Protein AF-0000000084370264 (afdb_homodimer)

InterPro domains:
  IPR003065 Surface presentation of antigens protein SpaK [PF03519] (26-97)
  IPR003065 Surface presentation of antigens protein SpaK [PR01305] (32-42)
  IPR003065 Surface presentation of antigens protein SpaK [PR01305] (42-56)
  IPR003065 Surface presentation of antigens protein SpaK [PR01305] (113-125)

Organism: NCBI:txid1354337

Nearest PDB structures (foldseek):
  2xga-assembly1_A  TM=9.069E-01  e=2.925E-10  Shigella flexneri
  2xga-assembly1_B  TM=9.020E-01  e=2.435E-10  Shigella flexneri
  2fm8-assembly1_A  TM=9.177E-01  e=9.922E-10  Salmonella enterica subsp. enterica serovar Typhimurium
  1ry9-assembly2_D  TM=8.995E-01  e=9.334E-10  Shigella flexneri
  2fm8-assembly1_B  TM=8.786E-01  e=3.644E-08  Salmonella enterica subsp. enterica serovar Typhimurium

Foldseek 3Di:
DDFFVQQLQCLLCVVVVCNVQWPPPPPDGQADKTWGDDPPAWIKIWHQDPNWIKIKTFLFFDDPVLCVVLVVQLVVLQVPAADQQFPPGGWDWDDDPGTIMTMTTGDVQCRVHNNSVNVSVVSSVVSSVSNSVSNVD/DDFFVQQLQCLLCVVVVCNVQFPPPDPDGQADKTWGDDPPAWIKIWHQDPNWIKIKTFLFFDDPVLCVVLVVQLVVLQVPAADQQFPPGGWDWDDDPGTIMTMTTGDVQCRVHNNSVNVSVVSSVVSSVSNSVSNVD

Radius of gyration: 19.32 Å; Cα contacts (8 Å, |Δi|>4): 476; chains: 2; bounding box: 43×55×39 Å

Sequence (274 aa):
MSYDLAALIMDAMNVIGRNDLFSEGKEIDNHSTITISLGDMPDINLLIVDGIPMIWSVLREYDENQIKQSSSDILLSLINTQTESFYPGQPALVKVESDLELRASFTPIALQNGESMAKAIDEFFQIMNLIHQQFINMSYDLAALIMDAMNVIGRNDLFSEGKEIDNHSTITISLGDMPDINLLIVDGIPMIWSVLREYDENQIKQSSSDILLSLINTQTESFYPGQPALVKVESDLELRASFTPIALQNGESMAKAIDEFFQIMNLIHQQFIN

Structure (mmCIF, N/CA/C/O backbone):
data_AF-0000000084370264-model_v1
#
loop_
_entity.id
_entity.type
_entity.pdbx_description
1 polymer 'BsaR family type III secretion system protein'
#
loop_
_atom_site.group_PDB
_atom_site.id
_atom_site.type_symbol
_atom_site.label_atom_id
_atom_site.label_alt_id
_atom_site.label_comp_id
_atom_site.label_asym_id
_atom_site.label_entity_id
_atom_site.label_seq_id
_atom_site.pdbx_PDB_ins_code
_atom_site.Cartn_x
_atom_site.Cartn_y
_atom_site.Cartn_z
_atom_site.occupancy
_atom_site.B_iso_or_equiv
_atom_site.auth_seq_id
_atom_site.auth_comp_id
_atom_site.auth_asym_id
_atom_site.auth_atom_id
_atom_site.pdbx_PDB_model_num
ATOM 1 N N . MET A 1 1 ? 19.703 6.195 0.319 1 51.19 1 MET A N 1
ATOM 2 C CA . MET A 1 1 ? 19.719 7.637 0.11 1 51.19 1 MET A CA 1
ATOM 3 C C . MET A 1 1 ? 19.172 8.375 1.326 1 51.19 1 MET A C 1
ATOM 5 O O . MET A 1 1 ? 18.25 7.891 1.985 1 51.19 1 MET A O 1
ATOM 9 N N . SER A 1 2 ? 19.953 9.102 2.078 1 62.78 2 SER A N 1
ATOM 10 C CA . SER A 1 2 ? 19.641 9.844 3.297 1 62.78 2 SER A CA 1
ATOM 11 C C . SER A 1 2 ? 18.781 11.062 2.992 1 62.78 2 SER A C 1
ATOM 13 O O . SER A 1 2 ? 19.203 11.945 2.232 1 62.78 2 SER A O 1
ATOM 15 N N . TYR A 1 3 ? 17.469 10.859 2.957 1 72.06 3 TYR A N 1
ATOM 16 C CA . TYR A 1 3 ? 16.609 12.016 2.748 1 72.06 3 TYR A CA 1
ATOM 17 C C . TYR A 1 3 ? 16.531 12.867 4.008 1 72.06 3 TYR A C 1
ATOM 19 O O . TYR A 1 3 ? 16.531 12.344 5.125 1 72.06 3 TYR A O 1
ATOM 27 N N . ASP A 1 4 ? 16.812 14.195 3.756 1 84.88 4 ASP A N 1
ATOM 28 C CA . ASP A 1 4 ? 16.469 15.133 4.824 1 84.88 4 ASP A CA 1
ATOM 29 C C . ASP A 1 4 ? 14.969 15.445 4.809 1 84.88 4 ASP A C 1
ATOM 31 O O . ASP A 1 4 ? 14.547 16.438 4.219 1 84.88 4 ASP A O 1
ATOM 35 N N . LEU A 1 5 ? 14.172 14.555 5.406 1 85.5 5 LEU A N 1
ATOM 36 C CA . LEU A 1 5 ? 12.719 14.648 5.391 1 85.5 5 LEU A CA 1
ATOM 37 C C . LEU A 1 5 ? 12.258 15.969 6.004 1 85.5 5 LEU A C 1
ATOM 39 O O . LEU A 1 5 ? 11.336 16.609 5.488 1 85.5 5 LEU A O 1
ATOM 43 N N . ALA A 1 6 ? 12.945 16.312 7.055 1 84.62 6 ALA A N 1
ATOM 44 C CA . ALA A 1 6 ? 12.57 17.547 7.746 1 84.62 6 ALA A CA 1
ATOM 45 C C . ALA A 1 6 ? 12.703 18.75 6.816 1 84.62 6 ALA A C 1
ATOM 47 O O . ALA A 1 6 ? 11.789 19.578 6.738 1 84.62 6 ALA A O 1
ATOM 48 N N . ALA A 1 7 ? 13.781 18.781 6.156 1 86.56 7 ALA A N 1
ATOM 49 C CA . ALA A 1 7 ? 14.008 19.891 5.227 1 86.56 7 ALA A CA 1
ATOM 50 C C . ALA A 1 7 ? 12.984 19.859 4.094 1 86.56 7 ALA A C 1
ATOM 52 O O . ALA A 1 7 ? 12.477 20.906 3.682 1 86.56 7 ALA A O 1
ATOM 53 N N . LEU A 1 8 ? 12.656 18.703 3.572 1 89.25 8 LEU A N 1
ATOM 54 C CA . LEU A 1 8 ? 11.688 18.562 2.49 1 89.25 8 LEU A CA 1
ATOM 55 C C . LEU A 1 8 ? 10.305 19.016 2.934 1 89.25 8 LEU A C 1
ATOM 57 O O . LEU A 1 8 ? 9.594 19.703 2.182 1 89.25 8 LEU A O 1
ATOM 61 N N . ILE A 1 9 ? 9.938 18.641 4.141 1 87.5 9 ILE A N 1
ATOM 62 C CA . ILE A 1 9 ? 8.625 18.984 4.664 1 87.5 9 ILE A CA 1
ATOM 63 C C . ILE A 1 9 ? 8.516 20.5 4.84 1 87.5 9 ILE A C 1
ATOM 65 O O . ILE A 1 9 ? 7.5 21.094 4.496 1 87.5 9 ILE A O 1
ATOM 69 N N . MET A 1 10 ? 9.586 21.062 5.324 1 85.75 10 MET A N 1
ATOM 70 C CA . MET A 1 10 ? 9.602 22.5 5.488 1 85.75 10 MET A CA 1
ATOM 71 C C . MET A 1 10 ? 9.453 23.203 4.141 1 85.75 10 MET A C 1
ATOM 73 O O . MET A 1 10 ? 8.695 24.172 4.016 1 85.75 10 MET A O 1
ATOM 77 N N . ASP A 1 11 ? 10.172 22.719 3.219 1 88.94 11 ASP A N 1
ATOM 78 C CA . ASP A 1 11 ? 10.07 23.266 1.871 1 88.94 11 ASP A CA 1
ATOM 79 C C . ASP A 1 11 ? 8.656 23.094 1.313 1 88.94 11 ASP A C 1
ATOM 81 O O . ASP A 1 11 ? 8.125 23.984 0.652 1 88.94 11 ASP A O 1
ATOM 85 N N . ALA A 1 12 ? 8.094 21.938 1.557 1 89.94 12 ALA A N 1
ATOM 86 C CA . ALA A 1 12 ? 6.73 21.656 1.104 1 89.94 12 ALA A CA 1
ATOM 87 C C . ALA A 1 12 ? 5.727 22.625 1.72 1 89.94 12 ALA A C 1
ATOM 89 O O . ALA A 1 12 ? 4.82 23.094 1.037 1 89.94 12 ALA A O 1
ATOM 90 N N . MET A 1 13 ? 5.844 22.891 2.932 1 85.75 13 MET A N 1
ATOM 91 C CA . MET A 1 13 ? 4.934 23.797 3.617 1 85.75 13 MET A CA 1
ATOM 92 C C . MET A 1 13 ? 5.035 25.203 3.037 1 85.75 13 MET A C 1
ATOM 94 O O . MET A 1 13 ? 4.031 25.922 2.938 1 85.75 13 MET A O 1
ATOM 98 N N . ASN A 1 14 ? 6.23 25.516 2.77 1 86.31 14 ASN A N 1
ATOM 99 C CA . ASN A 1 14 ? 6.434 26.812 2.119 1 86.31 14 ASN A CA 1
ATOM 100 C C . ASN A 1 14 ? 5.719 26.875 0.773 1 86.31 14 ASN A C 1
ATOM 102 O O . ASN A 1 14 ? 5.172 27.922 0.408 1 86.31 14 ASN A O 1
ATOM 106 N N . VAL A 1 15 ? 5.688 25.844 0.077 1 85.25 15 VAL A N 1
ATOM 107 C CA . VAL A 1 15 ? 5.027 25.766 -1.222 1 85.25 15 VAL A CA 1
ATOM 108 C C . VAL A 1 15 ? 3.516 25.875 -1.04 1 85.25 15 VAL A C 1
ATOM 110 O O . VAL A 1 15 ? 2.844 26.562 -1.807 1 85.25 15 VAL A O 1
ATOM 113 N N . ILE A 1 16 ? 3.018 25.172 -0.072 1 81.62 16 ILE A N 1
ATOM 114 C CA . ILE A 1 16 ? 1.583 25.125 0.19 1 81.62 16 ILE A CA 1
ATOM 115 C C . ILE A 1 16 ? 1.121 26.453 0.782 1 81.62 16 ILE A C 1
ATOM 117 O O . ILE A 1 16 ? -0.034 26.859 0.607 1 81.62 16 ILE A O 1
ATOM 121 N N . GLY A 1 17 ? 2.002 27.188 1.318 1 76 17 GLY A N 1
ATOM 122 C CA . GLY A 1 17 ? 1.673 28.453 1.959 1 76 17 GLY A CA 1
ATOM 123 C C . GLY A 1 17 ? 1.123 28.281 3.363 1 76 17 GLY A C 1
ATOM 124 O O . GLY A 1 17 ? 0.291 29.078 3.809 1 76 17 GLY A O 1
ATOM 125 N N . ARG A 1 18 ? 1.314 27.219 4.082 1 70.88 18 ARG A N 1
ATOM 126 C CA . ARG A 1 18 ? 0.83 26.922 5.426 1 70.88 18 ARG A CA 1
ATOM 127 C C . ARG A 1 18 ? 1.99 26.734 6.395 1 70.88 18 ARG A C 1
ATOM 129 O O . ARG A 1 18 ? 2.104 25.688 7.031 1 70.88 18 ARG A O 1
ATOM 136 N N . ASN A 1 19 ? 2.793 27.688 6.527 1 63.91 19 ASN A N 1
ATOM 137 C CA . ASN A 1 19 ? 3.922 27.641 7.449 1 63.91 19 ASN A CA 1
ATOM 138 C C . ASN A 1 19 ? 3.459 27.641 8.898 1 63.91 19 ASN A C 1
ATOM 140 O O . ASN A 1 19 ? 4.246 27.359 9.805 1 63.91 19 ASN A O 1
ATOM 144 N N . ASP A 1 20 ? 2.254 27.891 8.984 1 65.69 20 ASP A N 1
ATOM 145 C CA . ASP A 1 20 ? 1.672 28.016 10.312 1 65.69 20 ASP A CA 1
ATOM 146 C C . ASP A 1 20 ? 1.318 26.656 10.891 1 65.69 20 ASP A C 1
ATOM 148 O O . ASP A 1 20 ? 0.958 26.547 12.062 1 65.69 20 ASP A O 1
ATOM 152 N N . LEU A 1 21 ? 1.431 25.625 10.133 1 62 21 LEU A N 1
ATOM 153 C CA . LEU A 1 21 ? 0.943 24.297 10.523 1 62 21 LEU A CA 1
ATOM 154 C C . LEU A 1 21 ? 1.963 23.578 11.398 1 62 21 LEU A C 1
ATOM 156 O O . LEU A 1 21 ? 1.633 22.594 12.055 1 62 21 LEU A O 1
ATOM 160 N N . PHE A 1 22 ? 3.148 23.953 11.344 1 61.31 22 PHE A N 1
ATOM 161 C CA . PHE A 1 22 ? 4.16 23.328 12.18 1 61.31 22 PHE A CA 1
ATOM 162 C C . PHE A 1 22 ? 4.387 24.125 13.453 1 61.31 22 PHE A C 1
ATOM 164 O O . PHE A 1 22 ? 4.25 25.344 13.453 1 61.31 22 PHE A O 1
ATOM 171 N N . SER A 1 23 ? 4.312 23.344 14.539 1 54.12 23 SER A N 1
ATOM 172 C CA . SER A 1 23 ? 4.586 24.047 15.789 1 54.12 23 SER A CA 1
ATOM 173 C C . SER A 1 23 ? 5.844 24.906 15.672 1 54.12 23 SER A C 1
ATOM 175 O O . SER A 1 23 ? 6.895 24.422 15.242 1 54.12 23 SER A O 1
ATOM 177 N N . GLU A 1 24 ? 5.738 26.047 15.68 1 48.44 24 GLU A N 1
ATOM 178 C CA . GLU A 1 24 ? 6.762 27.078 15.828 1 48.44 24 GLU A CA 1
A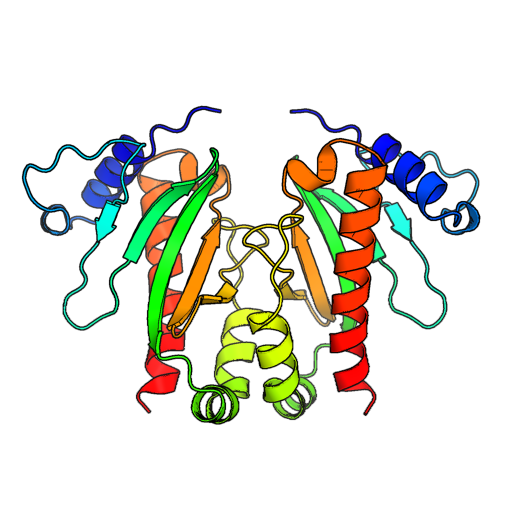TOM 179 C C . GLU A 1 24 ? 7.781 26.688 16.891 1 48.44 24 GLU A C 1
ATOM 181 O O . GLU A 1 24 ? 7.41 26.328 18.016 1 48.44 24 GLU A O 1
ATOM 186 N N . GLY A 1 25 ? 8.93 26.422 16.438 1 54.94 25 GLY A N 1
ATOM 187 C CA . GLY A 1 25 ? 10.039 26.359 17.375 1 54.94 25 GLY A CA 1
ATOM 188 C C . GLY A 1 25 ? 10.617 24.953 17.531 1 54.94 25 GLY A C 1
ATOM 189 O O . GLY A 1 25 ? 11.633 24.781 18.188 1 54.94 25 GLY A O 1
ATOM 190 N N . LYS A 1 26 ? 9.672 23.953 17.312 1 57.38 26 LYS A N 1
ATOM 191 C CA . LYS A 1 26 ? 10.297 22.672 17.609 1 57.38 26 LYS A CA 1
ATOM 192 C C . LYS A 1 26 ? 11.219 22.219 16.484 1 57.38 26 LYS A C 1
ATOM 194 O O . LYS A 1 26 ? 10.891 22.391 15.305 1 57.38 26 LYS A O 1
ATOM 199 N N . GLU A 1 27 ? 12.422 22.141 16.797 1 59.59 27 GLU A N 1
ATOM 200 C CA . GLU A 1 27 ? 13.438 21.641 15.883 1 59.59 27 GLU A CA 1
ATOM 201 C C . GLU A 1 27 ? 12.984 20.359 15.203 1 59.59 27 GLU A C 1
ATOM 203 O O . GLU A 1 27 ? 12.609 19.391 15.875 1 59.59 27 GLU A O 1
ATOM 208 N N . ILE A 1 28 ? 12.469 20.562 13.93 1 64.62 28 ILE A N 1
ATOM 209 C CA . ILE A 1 28 ? 12.109 19.391 13.133 1 64.62 28 ILE A CA 1
ATOM 210 C C . ILE A 1 28 ? 13.375 18.656 12.719 1 64.62 28 ILE A C 1
ATOM 212 O O . ILE A 1 28 ? 14.289 19.234 12.141 1 64.62 28 ILE A O 1
ATOM 216 N N . ASP A 1 29 ? 13.562 17.484 13.328 1 73.81 29 ASP A N 1
ATOM 217 C CA . ASP A 1 29 ? 14.664 16.656 12.844 1 73.81 29 ASP A CA 1
ATOM 218 C C . ASP A 1 29 ? 14.164 15.297 12.344 1 73.81 29 ASP A C 1
ATOM 220 O O . ASP A 1 29 ? 12.977 14.992 12.461 1 73.81 29 ASP A O 1
ATOM 224 N N . ASN A 1 30 ? 15 14.625 11.594 1 75.38 30 ASN A N 1
ATOM 225 C CA . ASN A 1 30 ? 14.664 13.383 10.914 1 75.38 30 ASN A CA 1
ATOM 226 C C . ASN A 1 30 ? 14.383 12.258 11.906 1 75.38 30 ASN A C 1
ATOM 228 O O . ASN A 1 30 ? 13.969 11.164 11.508 1 75.38 30 ASN A O 1
ATOM 232 N N . HIS A 1 31 ? 14.477 12.531 13.172 1 77.06 31 HIS A N 1
ATOM 233 C CA . HIS A 1 31 ? 14.352 11.469 14.164 1 77.06 31 HIS A CA 1
ATOM 234 C C . HIS A 1 31 ? 13.047 11.602 14.945 1 77.06 31 HIS A C 1
ATOM 236 O O . HIS A 1 31 ? 12.719 10.734 15.766 1 77.06 31 HIS A O 1
ATOM 242 N N . SER A 1 32 ? 12.375 12.688 14.594 1 82.31 32 SER A N 1
ATOM 243 C CA . SER A 1 32 ? 11.141 12.867 15.344 1 82.31 32 SER A CA 1
ATOM 244 C C . SER A 1 32 ? 9.93 12.914 14.414 1 82.31 32 SER A C 1
ATOM 246 O O . SER A 1 32 ? 10.07 13.227 13.227 1 82.31 32 SER A O 1
ATOM 248 N N . THR A 1 33 ? 8.859 12.539 15.016 1 88.12 33 THR A N 1
ATOM 249 C CA . THR A 1 33 ? 7.602 12.633 14.281 1 88.12 33 THR A CA 1
ATOM 250 C C . THR A 1 33 ? 7.234 14.086 14.016 1 88.12 33 THR A C 1
ATOM 252 O O . THR A 1 33 ? 7.273 14.914 14.93 1 88.12 33 THR A O 1
ATOM 255 N N . ILE A 1 34 ? 7.012 14.438 12.805 1 88.56 34 ILE A N 1
ATOM 256 C CA . ILE A 1 34 ? 6.457 15.727 12.398 1 88.56 34 ILE A CA 1
ATOM 257 C C . ILE A 1 34 ? 4.941 15.617 12.289 1 88.56 34 ILE A C 1
ATOM 259 O O . ILE A 1 34 ? 4.422 14.734 11.602 1 88.56 34 ILE A O 1
ATOM 263 N N . THR A 1 35 ? 4.25 16.469 13.008 1 91.44 35 THR A N 1
ATOM 264 C CA . THR A 1 35 ? 2.791 16.438 12.977 1 91.44 35 THR A CA 1
ATOM 265 C C . THR A 1 35 ? 2.238 17.719 12.336 1 91.44 35 THR A C 1
ATOM 267 O O . THR A 1 35 ? 2.648 18.828 12.695 1 91.44 35 THR A O 1
ATOM 270 N N . ILE A 1 36 ? 1.414 17.531 11.344 1 90 36 ILE A N 1
ATOM 271 C CA . ILE A 1 36 ? 0.643 18.609 10.734 1 90 36 ILE A CA 1
ATOM 272 C C . ILE A 1 36 ? -0.784 18.594 11.273 1 90 36 ILE A C 1
ATOM 274 O O . ILE A 1 36 ? -1.555 17.672 10.984 1 90 36 ILE A O 1
ATOM 278 N N . SER A 1 37 ? -1.083 19.594 12.031 1 89.56 37 SER A N 1
ATOM 279 C CA . SER A 1 37 ? -2.428 19.703 12.586 1 89.56 37 SER A CA 1
ATOM 280 C C . SER A 1 37 ? -3.377 20.391 11.602 1 89.56 37 SER A C 1
ATOM 282 O O . SER A 1 37 ? -3.062 21.453 11.055 1 89.56 37 SER A O 1
ATOM 284 N N . LEU A 1 38 ? -4.57 19.828 11.438 1 87.19 38 LEU A N 1
ATOM 285 C CA . LEU A 1 38 ? -5.527 20.312 10.445 1 87.19 38 LEU A CA 1
ATOM 286 C C . LEU A 1 38 ? -6.836 20.734 11.109 1 87.19 38 LEU A C 1
ATOM 288 O O . LEU A 1 38 ? -7.898 20.656 10.492 1 87.19 38 LEU A O 1
ATOM 292 N N . GLY A 1 39 ? -6.781 21.016 12.336 1 86.44 39 GLY A N 1
ATOM 293 C CA . GLY A 1 39 ? -7.969 21.453 13.047 1 86.44 39 GLY A CA 1
ATOM 294 C C . GLY A 1 39 ? -8.945 20.328 13.336 1 86.44 39 GLY A C 1
ATOM 295 O O . GLY A 1 39 ? -8.617 19.391 14.055 1 86.44 39 GLY A O 1
ATOM 296 N N . ASP A 1 40 ? -10.109 20.359 12.633 1 87.88 40 ASP A N 1
ATOM 297 C CA . ASP A 1 40 ? -11.172 19.406 12.93 1 87.88 40 ASP A CA 1
ATOM 298 C C . ASP A 1 40 ? -10.961 18.094 12.18 1 87.88 40 ASP A C 1
ATOM 300 O O . ASP A 1 40 ? -11.742 17.156 12.328 1 87.88 40 ASP A O 1
ATOM 304 N N . MET A 1 41 ? -9.945 18.094 11.5 1 91.25 41 MET A N 1
ATOM 305 C CA . MET A 1 41 ? -9.602 16.891 10.742 1 91.25 41 MET A CA 1
ATOM 306 C C . MET A 1 41 ? -8.477 16.125 11.43 1 91.25 41 MET A C 1
ATOM 308 O O . MET A 1 41 ? -7.734 16.688 12.234 1 91.25 41 MET A O 1
ATOM 312 N N . PRO A 1 42 ? -8.438 14.828 11.125 1 94.94 42 PRO A N 1
ATOM 313 C CA . PRO A 1 42 ? -7.309 14.07 11.672 1 94.94 42 PRO A CA 1
ATOM 314 C C . PRO A 1 42 ? -5.957 14.695 11.336 1 94.94 42 PRO A C 1
ATOM 316 O O . PRO A 1 42 ? -5.754 15.164 10.211 1 94.94 42 PRO A O 1
ATOM 319 N N . ASP A 1 43 ? -5.062 14.656 12.297 1 94.88 43 ASP A N 1
ATOM 320 C CA . ASP A 1 43 ? -3.699 15.117 12.062 1 94.88 43 ASP A CA 1
ATOM 321 C C . ASP A 1 43 ? -2.982 14.219 11.055 1 94.88 43 ASP A C 1
ATOM 323 O O . ASP A 1 43 ? -3.33 13.039 10.906 1 94.88 43 ASP A O 1
ATOM 327 N N . ILE A 1 44 ? -2.076 14.812 10.367 1 95.75 44 ILE A N 1
ATOM 328 C CA . ILE A 1 44 ? -1.166 14.047 9.516 1 95.75 44 ILE A CA 1
ATOM 329 C C . ILE A 1 44 ? 0.2 13.945 10.195 1 95.75 44 ILE A C 1
ATOM 331 O O . ILE A 1 44 ? 0.752 14.945 10.648 1 95.75 44 ILE A O 1
ATOM 335 N N . ASN A 1 45 ? 0.76 12.766 10.258 1 94.25 45 ASN A N 1
ATOM 336 C CA . ASN A 1 45 ? 2.051 12.508 10.891 1 94.25 45 ASN A CA 1
ATOM 337 C C . ASN A 1 45 ? 3.07 11.984 9.883 1 94.25 45 ASN A C 1
ATOM 339 O O . ASN A 1 45 ? 2.721 11.211 8.984 1 94.25 45 ASN A O 1
ATOM 343 N N . LEU A 1 46 ? 4.266 12.43 10.047 1 93.5 46 LEU A N 1
ATOM 344 C CA . LEU A 1 46 ? 5.363 11.992 9.203 1 93.5 46 LEU A CA 1
ATOM 345 C C . LEU A 1 46 ? 6.574 11.586 10.039 1 93.5 46 LEU A C 1
ATOM 347 O O . LEU A 1 46 ? 6.891 12.25 11.031 1 93.5 46 LEU A O 1
ATOM 351 N N . LEU A 1 47 ? 7.18 10.547 9.617 1 89.19 47 LEU A N 1
ATOM 352 C CA . LEU A 1 47 ? 8.375 10.078 10.305 1 89.19 47 LEU A CA 1
ATOM 353 C C . LEU A 1 47 ? 9.195 9.156 9.406 1 89.19 47 LEU A C 1
ATOM 355 O O . LEU A 1 47 ? 8.664 8.539 8.484 1 89.19 47 LEU A O 1
ATOM 359 N N . ILE A 1 48 ? 10.469 9.188 9.641 1 85.12 48 ILE A N 1
ATOM 360 C CA . ILE A 1 48 ? 11.32 8.164 9.031 1 85.12 48 ILE A CA 1
ATOM 361 C C . ILE A 1 48 ? 11.461 6.984 9.992 1 85.12 48 ILE A C 1
ATOM 363 O O . ILE A 1 48 ? 11.953 7.141 11.109 1 85.12 48 ILE A O 1
ATOM 367 N N . VAL A 1 49 ? 10.938 5.879 9.586 1 76.94 49 VAL A N 1
ATOM 368 C CA . VAL A 1 49 ? 11.062 4.656 10.375 1 76.94 49 VAL A CA 1
ATOM 369 C C . VAL A 1 49 ? 12 3.678 9.672 1 76.94 49 VAL A C 1
ATOM 371 O O . VAL A 1 49 ? 11.703 3.195 8.578 1 76.94 49 VAL A O 1
ATOM 374 N N . ASP A 1 50 ? 13.086 3.348 10.344 1 74.94 50 ASP A N 1
ATOM 375 C CA . ASP A 1 50 ? 14.07 2.424 9.789 1 74.94 50 ASP A CA 1
ATOM 376 C C . ASP A 1 50 ? 14.477 2.83 8.375 1 74.94 50 ASP A C 1
ATOM 378 O O . ASP A 1 50 ? 14.508 1.995 7.469 1 74.94 50 ASP A O 1
ATOM 382 N N . GLY A 1 51 ? 14.57 4.145 8.219 1 76.69 51 GLY A N 1
ATOM 383 C CA . GLY A 1 51 ? 15.062 4.664 6.953 1 76.69 51 GLY A CA 1
ATOM 384 C C . GLY A 1 51 ? 13.969 4.855 5.922 1 76.69 51 GLY A C 1
ATOM 385 O O . GLY A 1 51 ? 14.227 5.316 4.809 1 76.69 51 GLY A O 1
ATOM 386 N N . ILE A 1 52 ? 12.766 4.547 6.27 1 80.25 52 ILE A N 1
ATOM 387 C CA . ILE A 1 52 ? 11.648 4.645 5.34 1 80.25 52 ILE A CA 1
ATOM 388 C C . ILE A 1 52 ? 10.758 5.824 5.723 1 80.25 52 ILE A C 1
ATOM 390 O O . ILE A 1 52 ? 10.156 5.832 6.801 1 80.25 52 ILE A O 1
ATOM 394 N N . PRO A 1 53 ? 10.719 6.824 4.875 1 91.38 53 PRO A N 1
ATOM 395 C CA . PRO A 1 53 ? 9.781 7.914 5.156 1 91.38 53 PRO A CA 1
ATOM 396 C C . PRO A 1 53 ? 8.32 7.48 5.039 1 91.38 53 PRO A C 1
ATOM 398 O O . PRO A 1 53 ? 7.926 6.906 4.023 1 91.38 53 PRO A O 1
ATOM 401 N N . MET A 1 54 ? 7.582 7.707 6.109 1 94.44 54 MET A N 1
ATOM 402 C CA . MET A 1 54 ? 6.191 7.273 6.172 1 94.44 54 MET A CA 1
ATOM 403 C C . MET A 1 54 ? 5.273 8.438 6.527 1 94.44 54 MET A C 1
ATOM 405 O O . MET A 1 54 ? 5.695 9.391 7.191 1 94.44 54 MET A O 1
ATOM 409 N N . ILE A 1 55 ? 4.059 8.367 6.117 1 96.56 55 ILE A N 1
ATOM 410 C CA . ILE A 1 55 ? 2.986 9.305 6.426 1 96.56 55 ILE A CA 1
ATOM 411 C C . ILE A 1 55 ? 1.756 8.539 6.91 1 96.56 55 ILE A C 1
ATOM 413 O O . ILE A 1 55 ? 1.414 7.488 6.363 1 96.56 55 ILE A O 1
ATOM 417 N N . TRP A 1 56 ? 1.117 8.992 8.016 1 97.62 56 TRP A N 1
ATOM 418 C CA . TRP A 1 56 ? -0.096 8.32 8.469 1 97.62 56 TRP A CA 1
ATOM 419 C C . TRP A 1 56 ? -1.011 9.289 9.211 1 97.62 56 TRP A C 1
ATOM 421 O O . TRP A 1 56 ? -0.58 10.367 9.625 1 97.62 56 TRP A O 1
ATOM 431 N N . SER A 1 57 ? -2.219 8.977 9.312 1 97.75 57 SER A N 1
ATOM 432 C CA . SER A 1 57 ? -3.256 9.656 10.078 1 97.75 57 SER A CA 1
ATOM 433 C C . SER A 1 57 ? -4.145 8.664 10.82 1 97.75 57 SER A C 1
ATOM 435 O O . SER A 1 57 ? -4.512 7.625 10.273 1 97.75 57 SER A O 1
ATOM 437 N N . VAL A 1 58 ? -4.406 8.945 12.039 1 97.69 58 VAL A N 1
ATOM 438 C CA . VAL A 1 58 ? -5.406 8.188 12.781 1 97.69 58 VAL A CA 1
ATOM 439 C C . VAL A 1 58 ? -6.801 8.711 12.453 1 97.69 58 VAL A C 1
ATOM 441 O O . VAL A 1 58 ? -7.137 9.852 12.797 1 97.69 58 VAL A O 1
ATOM 444 N N . LEU A 1 59 ? -7.598 7.883 11.867 1 97.44 59 LEU A N 1
ATOM 445 C CA . LEU A 1 59 ? -8.898 8.352 11.383 1 97.44 59 LEU A CA 1
ATOM 446 C C . LEU A 1 59 ? -9.945 8.266 12.484 1 97.44 59 LEU A C 1
ATOM 448 O O . LEU A 1 59 ? -10.758 9.18 12.648 1 97.44 59 LEU A O 1
ATOM 452 N N . ARG A 1 60 ? -9.914 7.223 13.18 1 96.56 60 ARG A N 1
ATOM 453 C CA . ARG A 1 60 ? -10.875 6.945 14.234 1 96.56 60 ARG A CA 1
ATOM 454 C C . ARG A 1 60 ? -10.516 5.668 14.984 1 96.56 60 ARG A C 1
ATOM 456 O O . ARG A 1 60 ? -9.562 4.98 14.625 1 96.56 60 ARG A O 1
ATOM 463 N N . GLU A 1 61 ? -11.305 5.453 16.016 1 97.19 61 GLU A N 1
ATOM 464 C CA . GLU A 1 61 ? -11.227 4.148 16.672 1 97.19 61 GLU A CA 1
ATOM 465 C C . GLU A 1 61 ? -11.719 3.043 15.734 1 97.19 61 GLU A C 1
ATOM 467 O O . GLU A 1 61 ? -12.703 3.219 15.016 1 97.19 61 GLU A O 1
ATOM 472 N N . TYR A 1 62 ? -10.992 1.97 15.805 1 97.25 62 TYR A N 1
ATOM 473 C CA . TYR A 1 62 ? -11.375 0.83 14.977 1 97.25 62 TYR A CA 1
ATOM 474 C C . TYR A 1 62 ? -12.727 0.27 15.414 1 97.25 62 TYR A C 1
ATOM 476 O O . TYR A 1 62 ? -12.906 -0.083 16.578 1 97.25 62 TYR A O 1
ATOM 484 N N . ASP A 1 63 ? -13.664 0.235 14.555 1 96.44 63 ASP A N 1
ATOM 485 C CA . ASP A 1 63 ? -14.992 -0.342 14.727 1 96.44 63 ASP A CA 1
ATOM 486 C C . ASP A 1 63 ? -15.391 -1.18 13.516 1 96.44 63 ASP A C 1
ATOM 488 O O . ASP A 1 63 ? -15.75 -0.635 12.469 1 96.44 63 ASP A O 1
ATOM 492 N N . GLU A 1 64 ? -15.352 -2.451 13.703 1 96.25 64 GLU A N 1
ATOM 493 C CA . GLU A 1 64 ? -15.578 -3.385 12.602 1 96.25 64 GLU A CA 1
ATOM 494 C C . GLU A 1 64 ? -16.938 -3.152 11.953 1 96.25 64 GLU A C 1
ATOM 496 O O . GLU A 1 64 ? -17.078 -3.244 10.734 1 96.25 64 GLU A O 1
ATOM 501 N N . ASN A 1 65 ? -17.922 -2.896 12.797 1 96.38 65 ASN A N 1
ATOM 502 C CA . ASN A 1 65 ? -19.266 -2.684 12.273 1 96.38 65 ASN A CA 1
ATOM 503 C C . ASN A 1 65 ? -19.344 -1.437 11.398 1 96.38 65 ASN A C 1
ATOM 505 O O . ASN A 1 65 ? -19.969 -1.45 10.336 1 96.38 65 ASN A O 1
ATOM 509 N N . GLN A 1 66 ? -18.688 -0.408 11.805 1 95.25 66 GLN A N 1
ATOM 510 C CA . GLN A 1 66 ? -18.672 0.816 11.016 1 95.25 66 GLN A CA 1
ATOM 511 C C . GLN A 1 66 ? -17.922 0.605 9.703 1 95.25 66 GLN A C 1
ATOM 513 O O . GLN A 1 66 ? -18.328 1.128 8.656 1 95.25 66 GLN A O 1
ATOM 518 N N . ILE A 1 67 ? -16.859 -0.145 9.75 1 96.62 67 ILE A N 1
ATOM 519 C CA . ILE A 1 67 ? -16.078 -0.442 8.555 1 96.62 67 ILE A CA 1
ATOM 520 C C . ILE A 1 67 ? -16.938 -1.222 7.559 1 96.62 67 ILE A C 1
ATOM 522 O O . ILE A 1 67 ? -16.984 -0.879 6.375 1 96.62 67 ILE A O 1
ATOM 526 N N . LYS A 1 68 ? -17.625 -2.188 8.047 1 97.06 68 LYS A N 1
ATOM 527 C CA . LYS A 1 68 ? -18.469 -3.012 7.18 1 97.06 68 LYS A CA 1
ATOM 528 C C . LYS A 1 68 ? -19.531 -2.176 6.496 1 97.06 68 LYS A C 1
ATOM 530 O O . LYS A 1 68 ? -19.828 -2.371 5.312 1 97.06 68 LYS A O 1
ATOM 535 N N . GLN A 1 69 ? -20.062 -1.253 7.238 1 96.12 69 GLN A N 1
ATOM 536 C CA . GLN A 1 69 ? -21.141 -0.424 6.727 1 96.12 69 GLN A CA 1
ATOM 537 C C . GLN A 1 69 ? -20.656 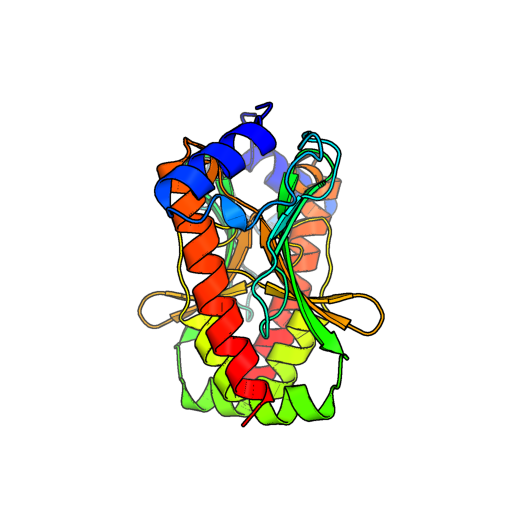0.497 5.613 1 96.12 69 GLN A C 1
ATOM 539 O O . GLN A 1 69 ? -21.422 0.839 4.707 1 96.12 69 GLN A O 1
ATOM 544 N N . SER A 1 70 ? -19.391 0.825 5.641 1 97.06 70 SER A N 1
ATOM 545 C CA . SER A 1 70 ? -18.844 1.781 4.68 1 97.06 70 SER A CA 1
ATOM 546 C C . SER A 1 70 ? -17.875 1.107 3.715 1 97.06 70 SER A C 1
ATOM 548 O O . SER A 1 70 ? -17.219 1.779 2.914 1 97.06 70 SER A O 1
ATOM 550 N N . SER A 1 71 ? -17.781 -0.156 3.754 1 97.75 71 SER A N 1
ATOM 551 C CA . SER A 1 71 ? -16.719 -0.898 3.088 1 97.75 71 SER A CA 1
ATOM 552 C C . SER A 1 71 ? -16.766 -0.695 1.576 1 97.75 71 SER A C 1
ATOM 554 O O . SER A 1 71 ? -15.727 -0.535 0.935 1 97.75 71 SER A O 1
ATOM 556 N N . SER A 1 72 ? -17.953 -0.718 0.987 1 97.62 72 SER A N 1
ATOM 557 C CA . SER A 1 72 ? -18.062 -0.598 -0.463 1 97.62 72 SER A CA 1
ATOM 558 C C . SER A 1 72 ? -17.469 0.716 -0.956 1 97.62 72 SER A C 1
ATOM 560 O O . SER A 1 72 ? -16.594 0.72 -1.835 1 97.62 72 SER A O 1
ATOM 562 N N . ASP A 1 73 ? -17.844 1.813 -0.342 1 96.88 73 ASP A N 1
ATOM 563 C CA . ASP A 1 73 ? -17.375 3.129 -0.771 1 96.88 73 ASP A CA 1
ATOM 564 C C . ASP A 1 73 ? -15.883 3.297 -0.504 1 96.88 73 ASP A C 1
ATOM 566 O O . ASP A 1 73 ? -15.156 3.855 -1.332 1 96.88 73 ASP A O 1
ATOM 570 N N . ILE A 1 74 ? -15.469 2.811 0.606 1 97.75 74 ILE A N 1
ATOM 571 C CA . ILE A 1 74 ? -14.07 2.938 0.986 1 97.75 74 ILE A CA 1
ATOM 572 C C . ILE A 1 74 ? -13.195 2.133 0.026 1 97.75 74 ILE A C 1
ATOM 574 O O . ILE A 1 74 ? -12.211 2.646 -0.509 1 97.75 74 ILE A O 1
ATOM 578 N N . LEU A 1 75 ? -13.602 0.867 -0.204 1 97.94 75 LEU A N 1
ATOM 579 C CA . LEU A 1 75 ? -12.805 -0.01 -1.06 1 97.94 75 LEU A CA 1
ATOM 580 C C . LEU A 1 75 ? -12.75 0.529 -2.486 1 97.94 75 LEU A C 1
ATOM 582 O O . LEU A 1 75 ? -11.688 0.537 -3.107 1 97.94 75 LEU A O 1
ATOM 586 N N . LEU A 1 76 ? -13.852 1.001 -2.98 1 97.06 76 LEU A N 1
ATOM 587 C CA . LEU A 1 76 ? -13.883 1.563 -4.324 1 97.06 76 LEU A CA 1
ATOM 588 C C . LEU A 1 76 ? -13 2.803 -4.418 1 97.06 76 LEU A C 1
ATOM 590 O O . LEU A 1 76 ? -12.32 3.012 -5.426 1 97.06 76 LEU A O 1
ATOM 594 N N . SER A 1 77 ? -13.016 3.605 -3.371 1 96.31 77 SER A N 1
ATOM 595 C CA . SER A 1 77 ? -12.164 4.789 -3.346 1 96.31 77 SER A CA 1
ATOM 596 C C . SER A 1 77 ? -10.688 4.406 -3.395 1 96.31 77 SER A C 1
ATOM 598 O O . SER A 1 77 ? -9.906 5.004 -4.141 1 96.31 77 SER A O 1
ATOM 600 N N . LEU A 1 78 ? -10.344 3.379 -2.656 1 97.31 78 LEU A N 1
ATOM 601 C CA . LEU A 1 78 ? -8.953 2.934 -2.617 1 97.31 78 LEU A CA 1
ATOM 602 C C . LEU A 1 78 ? -8.539 2.342 -3.959 1 97.31 78 LEU A C 1
ATOM 604 O O . LEU A 1 78 ? -7.465 2.66 -4.477 1 97.31 78 LEU A O 1
ATOM 608 N N . ILE A 1 79 ? -9.375 1.555 -4.535 1 97.5 79 ILE A N 1
ATOM 609 C CA . ILE A 1 79 ? -9.086 0.868 -5.789 1 97.5 79 ILE A CA 1
ATOM 610 C C . ILE A 1 79 ? -8.891 1.892 -6.906 1 97.5 79 ILE A C 1
ATOM 612 O O . ILE A 1 79 ? -8.047 1.703 -7.789 1 97.5 79 ILE A O 1
ATOM 616 N N . ASN A 1 80 ? -9.57 2.924 -6.801 1 94.44 80 ASN A N 1
ATOM 617 C CA . ASN A 1 80 ? -9.555 3.906 -7.879 1 94.44 80 ASN A CA 1
ATOM 618 C C . ASN A 1 80 ? -8.531 5.008 -7.621 1 94.44 80 ASN A C 1
ATOM 620 O O . ASN A 1 80 ? -8.461 5.984 -8.367 1 94.44 80 ASN A O 1
ATOM 624 N N . THR A 1 81 ? -7.832 4.832 -6.605 1 93.12 81 THR A N 1
ATOM 625 C CA . THR A 1 81 ? -6.746 5.758 -6.309 1 93.12 81 THR A CA 1
ATOM 626 C C . THR A 1 81 ? -5.434 5.262 -6.91 1 93.12 81 THR A C 1
ATOM 628 O O . THR A 1 81 ? -5.059 4.102 -6.727 1 93.12 81 THR A O 1
ATOM 631 N N . GLN A 1 82 ? -4.82 6.172 -7.695 1 93.25 82 GLN A N 1
ATOM 632 C CA . GLN A 1 82 ? -3.488 5.875 -8.219 1 93.25 82 GLN A CA 1
ATOM 633 C C . GLN A 1 82 ? -2.582 7.102 -8.133 1 93.25 82 GLN A C 1
ATOM 635 O O . GLN A 1 82 ? -2.979 8.195 -8.531 1 93.25 82 GLN A O 1
ATOM 640 N N . THR A 1 83 ? -1.443 6.902 -7.586 1 95.69 83 THR A N 1
ATOM 641 C CA . THR A 1 83 ? -0.481 7.992 -7.453 1 95.69 83 THR A CA 1
ATOM 642 C C . THR A 1 83 ? 0.947 7.469 -7.586 1 95.69 83 THR A C 1
ATOM 644 O O . THR A 1 83 ? 1.227 6.316 -7.25 1 95.69 83 THR A O 1
ATOM 647 N N . GLU A 1 84 ? 1.837 8.281 -8 1 94.31 84 GLU A N 1
ATOM 648 C CA . GLU A 1 84 ? 3.254 7.938 -8.078 1 94.31 84 GLU A CA 1
ATOM 649 C C . GLU A 1 84 ? 3.977 8.289 -6.781 1 94.31 84 GLU A C 1
ATOM 651 O O . GLU A 1 84 ? 5.129 7.906 -6.578 1 94.31 84 GLU A O 1
ATOM 656 N N . SER A 1 85 ? 3.293 8.906 -5.883 1 96.44 85 SER A N 1
ATOM 657 C CA . SER A 1 85 ? 3.908 9.461 -4.68 1 96.44 85 SER A CA 1
ATOM 658 C C . SER A 1 85 ? 4.125 8.375 -3.625 1 96.44 85 SER A C 1
ATOM 660 O O . SER A 1 85 ? 4.961 8.531 -2.734 1 96.44 85 SER A O 1
ATOM 662 N N . PHE A 1 86 ? 3.375 7.23 -3.77 1 96.75 86 PHE A N 1
ATOM 663 C CA . PHE A 1 86 ? 3.402 6.238 -2.701 1 96.75 86 PHE A CA 1
ATOM 664 C C . PHE A 1 86 ? 3.543 4.832 -3.27 1 96.75 86 PHE A C 1
ATOM 666 O O . PHE A 1 86 ? 3.062 4.551 -4.371 1 96.75 86 PHE A O 1
ATOM 673 N N . TYR A 1 87 ? 4.191 3.934 -2.451 1 95.44 87 TYR A N 1
ATOM 674 C CA . TYR A 1 87 ? 4.152 2.5 -2.721 1 95.44 87 TYR A CA 1
ATOM 675 C C . TYR A 1 87 ? 2.895 1.87 -2.135 1 95.44 87 TYR A C 1
ATOM 677 O O . TYR A 1 87 ? 2.463 2.236 -1.038 1 95.44 87 TYR A O 1
ATOM 685 N N . PRO A 1 88 ? 2.316 0.857 -2.893 1 95.81 88 PRO A N 1
ATOM 686 C CA . PRO A 1 88 ? 2.641 0.484 -4.273 1 95.81 88 PRO A CA 1
ATOM 687 C C . PRO A 1 88 ? 1.914 1.345 -5.301 1 95.81 88 PRO A C 1
ATOM 689 O O . PRO A 1 88 ? 1.896 1.011 -6.488 1 95.81 88 PRO A O 1
ATOM 692 N N . GLY A 1 89 ? 1.207 2.42 -4.883 1 95.25 89 GLY A N 1
ATOM 693 C CA . GLY A 1 89 ? 0.465 3.314 -5.754 1 95.25 89 GLY A CA 1
ATOM 694 C C . GLY A 1 89 ? -0.671 4.031 -5.047 1 95.25 89 GLY A C 1
ATOM 695 O O . GLY A 1 89 ? -1.376 4.84 -5.656 1 95.25 89 GLY A O 1
ATOM 696 N N . GLN A 1 90 ? -0.852 3.701 -3.797 1 96.81 90 GLN A N 1
ATOM 697 C CA . GLN A 1 90 ? -1.901 4.301 -2.98 1 96.81 90 GLN A CA 1
ATOM 698 C C . GLN A 1 90 ? -1.643 4.062 -1.494 1 96.81 90 GLN A C 1
ATOM 700 O O . GLN A 1 90 ? -0.893 3.158 -1.126 1 96.81 90 GLN A O 1
ATOM 705 N N . PRO A 1 91 ? -2.285 4.871 -0.556 1 97.88 91 PRO A N 1
ATOM 706 C CA . PRO A 1 91 ? -2.232 4.566 0.875 1 97.88 91 PRO A CA 1
ATOM 707 C C . PRO A 1 91 ? -3.021 3.309 1.239 1 97.88 91 PRO A C 1
ATOM 709 O O . PRO A 1 91 ? -3.756 2.773 0.405 1 97.88 91 PRO A O 1
ATOM 712 N N . ALA A 1 92 ? -2.832 2.877 2.438 1 97.81 92 ALA A N 1
ATOM 713 C CA . ALA A 1 92 ? -3.512 1.683 2.934 1 97.81 92 ALA A CA 1
ATOM 714 C C . ALA A 1 92 ? -4.215 1.963 4.258 1 97.81 92 ALA A C 1
ATOM 716 O O . ALA A 1 92 ? -3.738 2.77 5.062 1 97.81 92 ALA A O 1
ATOM 717 N N . LEU A 1 93 ? -5.332 1.346 4.434 1 97.94 93 LEU A N 1
ATOM 718 C CA . LEU A 1 93 ? -5.988 1.335 5.738 1 97.94 93 LEU A CA 1
ATOM 719 C C . LEU A 1 93 ? -5.477 0.185 6.598 1 97.94 93 LEU A C 1
ATOM 721 O O . LEU A 1 93 ? -5.375 -0.951 6.125 1 97.94 93 LEU A O 1
ATOM 725 N N . VAL A 1 94 ? -5.168 0.519 7.852 1 97.75 94 VAL A N 1
ATOM 726 C CA . VAL A 1 94 ? -4.602 -0.505 8.727 1 97.75 94 VAL A CA 1
ATOM 727 C C . VAL A 1 94 ? -5.16 -0.348 10.133 1 97.75 94 VAL A C 1
ATOM 729 O O . VAL A 1 94 ? -5.531 0.754 10.547 1 97.75 94 VAL A O 1
ATOM 732 N N . LYS A 1 95 ? -5.238 -1.439 10.758 1 97.5 95 LYS A N 1
ATOM 733 C CA . LYS A 1 95 ? -5.555 -1.424 12.188 1 97.5 95 LYS A CA 1
ATOM 734 C C . LYS A 1 95 ? -4.281 -1.405 13.031 1 97.5 95 LYS A C 1
ATOM 736 O O . LYS A 1 95 ? -3.418 -2.271 12.883 1 97.5 95 LYS A O 1
ATOM 741 N N . VAL A 1 96 ? -4.09 -0.45 13.812 1 95.69 96 VAL A N 1
ATOM 742 C CA . VAL A 1 96 ? -2.988 -0.35 14.766 1 95.69 96 VAL A CA 1
ATOM 743 C C . VAL A 1 96 ? -3.535 -0.258 16.188 1 95.69 96 VAL A C 1
ATOM 745 O O . VAL A 1 96 ? -4.074 0.779 16.578 1 95.69 96 VAL A O 1
ATOM 748 N N . GLU A 1 97 ? -3.406 -1.37 16.922 1 94.38 97 GLU A N 1
ATOM 749 C CA . GLU A 1 97 ? -4.008 -1.472 18.25 1 94.38 97 GLU A CA 1
ATOM 750 C C . GLU A 1 97 ? -5.52 -1.261 18.188 1 94.38 97 GLU A C 1
ATOM 752 O O . GLU A 1 97 ? -6.23 -2.012 17.516 1 94.38 97 GLU A O 1
ATOM 757 N N . SER A 1 98 ? -6.023 -0.129 18.656 1 96.25 98 SER A N 1
ATOM 758 C CA . SER A 1 98 ? -7.465 0.106 18.703 1 96.25 98 SER A CA 1
ATOM 759 C C . SER A 1 98 ? -7.887 1.167 17.703 1 96.25 98 SER A C 1
ATOM 761 O O . SER A 1 98 ? -9.055 1.549 17.641 1 96.25 98 SER A O 1
ATOM 763 N N . ASP A 1 99 ? -6.902 1.528 16.859 1 97.56 99 ASP A N 1
ATOM 764 C CA . ASP A 1 99 ? -7.215 2.635 15.961 1 97.56 99 ASP A CA 1
ATOM 765 C C . ASP A 1 99 ? -7.207 2.178 14.508 1 97.56 99 ASP A C 1
ATOM 767 O O . ASP A 1 99 ? -6.508 1.227 14.156 1 97.56 99 ASP A O 1
ATOM 771 N N . LEU A 1 100 ? -8.055 2.846 13.711 1 98 100 LEU A N 1
ATOM 772 C CA . LEU A 1 100 ? -7.988 2.77 12.258 1 98 100 LEU A CA 1
ATOM 773 C C . LEU A 1 100 ? -7.129 3.895 11.688 1 98 100 LEU A C 1
ATOM 775 O O . LEU A 1 100 ? -7.375 5.07 11.961 1 98 100 LEU A O 1
ATOM 779 N N . GLU A 1 101 ? -6.129 3.516 10.93 1 98 101 GLU A N 1
ATOM 780 C CA . GLU A 1 101 ? -5.184 4.492 10.391 1 98 101 GLU A CA 1
ATOM 781 C C . GLU A 1 101 ? -5.078 4.375 8.875 1 98 101 GLU A C 1
ATOM 783 O O . GLU A 1 101 ? -5.223 3.287 8.312 1 98 101 GLU A O 1
ATOM 788 N N . LEU A 1 102 ? -5.008 5.504 8.258 1 98.31 102 LEU A N 1
ATOM 789 C CA . LEU A 1 102 ? -4.516 5.551 6.883 1 98.31 102 LEU A CA 1
ATOM 790 C C . LEU A 1 102 ? -3.004 5.754 6.855 1 98.31 102 LEU A C 1
ATOM 792 O O . LEU A 1 102 ? -2.475 6.625 7.551 1 98.31 102 LEU A O 1
ATOM 796 N N . ARG A 1 103 ? -2.271 4.945 6.062 1 97.69 103 ARG A N 1
ATOM 797 C CA . ARG A 1 103 ? -0.817 5.062 6.027 1 97.69 103 ARG A CA 1
ATOM 798 C C . ARG A 1 103 ? -0.287 4.879 4.609 1 97.69 103 ARG A C 1
ATOM 800 O O . ARG A 1 103 ? -0.95 4.27 3.77 1 97.69 103 ARG A O 1
ATOM 807 N N . ALA A 1 104 ? 0.903 5.406 4.379 1 97.81 104 ALA A N 1
ATOM 808 C CA . ALA A 1 104 ? 1.571 5.266 3.088 1 97.81 104 ALA A CA 1
ATOM 809 C C . ALA A 1 104 ? 3.084 5.398 3.236 1 97.81 104 ALA A C 1
ATOM 811 O O . ALA A 1 104 ? 3.568 6.012 4.191 1 97.81 104 ALA A O 1
ATOM 812 N N . SER A 1 105 ? 3.807 4.801 2.338 1 96.31 105 SER A N 1
ATOM 813 C CA . SER A 1 105 ? 5.25 4.969 2.195 1 96.31 105 SER A CA 1
ATOM 814 C C . SER A 1 105 ? 5.59 5.77 0.944 1 96.31 105 SER A C 1
ATOM 816 O O . SER A 1 105 ? 5.09 5.477 -0.144 1 96.31 105 SER A O 1
ATOM 818 N N . PHE A 1 106 ? 6.48 6.715 1.13 1 95.69 106 PHE A N 1
ATOM 819 C CA . PHE A 1 106 ? 6.824 7.586 0.014 1 95.69 106 PHE A CA 1
ATOM 820 C C . PHE A 1 106 ? 7.707 6.859 -0.991 1 95.69 106 PHE A C 1
ATOM 822 O O . PHE A 1 106 ? 8.594 6.098 -0.606 1 95.69 106 PHE A O 1
ATOM 829 N N . THR A 1 107 ? 7.484 7.145 -2.264 1 93.25 107 THR A N 1
ATOM 830 C CA . THR A 1 107 ? 8.445 6.773 -3.301 1 93.25 107 THR A CA 1
ATOM 831 C C . THR A 1 107 ? 9.539 7.832 -3.426 1 93.25 107 THR A C 1
ATOM 833 O O . THR A 1 107 ? 9.383 8.953 -2.932 1 93.25 107 THR A O 1
ATOM 836 N N . PRO A 1 108 ? 10.594 7.52 -4.141 1 90.75 108 PRO A N 1
ATOM 837 C CA . PRO A 1 108 ? 11.625 8.531 -4.383 1 90.75 108 PRO A CA 1
ATOM 838 C C . PRO A 1 108 ? 11.102 9.742 -5.145 1 90.75 108 PRO A C 1
ATOM 840 O O . PRO A 1 108 ? 11.617 10.852 -4.977 1 90.75 108 PRO A O 1
ATOM 843 N N . ILE A 1 109 ? 10.102 9.586 -5.93 1 92.19 109 ILE A N 1
ATOM 844 C CA . ILE A 1 109 ? 9.516 10.672 -6.711 1 92.19 109 ILE A CA 1
ATOM 845 C C . ILE A 1 109 ? 8.984 11.758 -5.773 1 92.19 109 ILE A C 1
ATOM 847 O O . ILE A 1 109 ? 9.141 12.953 -6.039 1 92.19 109 ILE A O 1
ATOM 851 N N . ALA A 1 110 ? 8.414 11.344 -4.68 1 94.62 110 ALA A N 1
ATOM 852 C CA . ALA A 1 110 ? 7.824 12.273 -3.717 1 94.62 110 ALA A CA 1
ATOM 853 C C . ALA A 1 110 ? 8.906 12.992 -2.92 1 9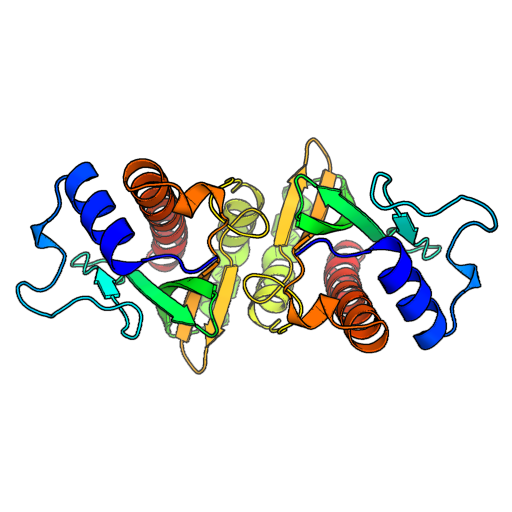4.62 110 ALA A C 1
ATOM 855 O O . ALA A 1 110 ? 8.656 14.047 -2.332 1 94.62 110 ALA A O 1
ATOM 856 N N . LEU A 1 111 ? 10.109 12.477 -2.988 1 93.31 111 LEU A N 1
ATOM 857 C CA . LEU A 1 111 ? 11.156 12.953 -2.09 1 93.31 111 LEU A CA 1
ATOM 858 C C . LEU A 1 111 ? 12.188 13.781 -2.846 1 93.31 111 LEU A C 1
ATOM 860 O O . LEU A 1 111 ? 13.281 14.039 -2.332 1 93.31 111 LEU A O 1
ATOM 864 N N . GLN A 1 112 ? 11.883 14.164 -3.99 1 93.5 112 GLN A N 1
ATOM 865 C CA . GLN A 1 112 ? 12.844 14.852 -4.844 1 93.5 112 GLN A CA 1
ATOM 866 C C . GLN A 1 112 ? 13.055 16.297 -4.379 1 93.5 112 GLN A C 1
ATOM 868 O O . GLN A 1 112 ? 14.18 16.797 -4.426 1 93.5 112 GLN A O 1
ATOM 873 N N . ASN A 1 113 ? 12.047 16.938 -4.031 1 93.62 113 ASN A N 1
ATOM 874 C CA . ASN A 1 113 ? 12.117 18.328 -3.6 1 93.62 113 ASN A CA 1
ATOM 875 C C . ASN A 1 113 ? 10.844 18.75 -2.871 1 93.62 113 ASN A C 1
ATOM 877 O O . ASN A 1 113 ? 9.945 17.938 -2.656 1 93.62 113 ASN A O 1
ATOM 881 N N . GLY A 1 114 ? 10.781 20 -2.516 1 92.69 114 GLY A N 1
ATOM 882 C CA . GLY A 1 114 ? 9.648 20.5 -1.757 1 92.69 114 GLY A CA 1
ATOM 883 C C . GLY A 1 114 ? 8.336 20.438 -2.518 1 92.69 114 GLY A C 1
ATOM 884 O O . GLY A 1 114 ? 7.289 20.172 -1.932 1 92.69 114 GLY A O 1
ATOM 885 N N . GLU A 1 115 ? 8.383 20.719 -3.816 1 95.19 115 GLU A N 1
ATOM 886 C CA . GLU A 1 115 ? 7.172 20.703 -4.637 1 95.19 115 GLU A CA 1
ATOM 887 C C . GLU A 1 115 ? 6.59 19.281 -4.723 1 95.19 115 GLU A C 1
ATOM 889 O O . GLU A 1 115 ? 5.379 19.109 -4.598 1 95.19 115 GLU A O 1
ATOM 894 N N . SER A 1 116 ? 7.469 18.297 -4.965 1 96.12 116 SER A N 1
ATOM 895 C CA . SER A 1 116 ? 7.012 16.922 -5.039 1 96.12 116 SER A CA 1
ATOM 896 C C . SER A 1 116 ? 6.492 16.438 -3.689 1 96.12 116 SER A C 1
ATOM 898 O O . SER A 1 116 ? 5.508 15.695 -3.623 1 96.12 116 SER A O 1
ATOM 900 N N . MET A 1 117 ? 7.125 16.906 -2.648 1 94.62 117 MET A N 1
ATOM 901 C CA . MET A 1 117 ? 6.672 16.562 -1.305 1 94.62 117 MET A CA 1
ATOM 902 C C . MET A 1 117 ? 5.32 17.203 -1.004 1 94.62 117 MET A C 1
ATOM 904 O O . MET A 1 117 ? 4.43 16.547 -0.463 1 94.62 117 MET A O 1
ATOM 908 N N . ALA A 1 118 ? 5.16 18.375 -1.37 1 94.75 118 ALA A N 1
ATOM 909 C CA . ALA A 1 118 ? 3.883 19.062 -1.176 1 94.75 118 ALA A CA 1
ATOM 910 C C . ALA A 1 118 ? 2.758 18.344 -1.915 1 94.75 118 ALA A C 1
ATOM 912 O O . ALA A 1 118 ? 1.663 18.172 -1.375 1 94.75 118 ALA A O 1
ATOM 913 N N . LYS A 1 119 ? 3.059 17.984 -3.082 1 96.88 119 LYS A N 1
ATOM 914 C CA . LYS A 1 119 ? 2.082 17.25 -3.879 1 96.88 119 LYS A CA 1
ATOM 915 C C . LYS A 1 119 ? 1.702 15.938 -3.203 1 96.88 119 LYS A C 1
ATOM 917 O O . LYS A 1 119 ? 0.524 15.57 -3.154 1 96.88 119 LYS A O 1
ATOM 922 N N . ALA A 1 120 ? 2.688 15.188 -2.715 1 97 120 ALA A N 1
ATOM 923 C CA . ALA A 1 120 ? 2.451 13.914 -2.045 1 97 120 ALA A CA 1
ATOM 924 C C . ALA A 1 120 ? 1.579 14.094 -0.807 1 97 120 ALA A C 1
ATOM 926 O O . ALA A 1 120 ? 0.643 13.32 -0.58 1 97 120 ALA A O 1
ATOM 927 N N . ILE A 1 121 ? 1.861 15.109 -0.021 1 95.38 121 ILE A N 1
ATOM 928 C CA . ILE A 1 121 ? 1.102 15.375 1.195 1 95.38 121 ILE A CA 1
ATOM 929 C C . ILE A 1 121 ? -0.34 15.727 0.837 1 95.38 121 ILE A C 1
ATOM 931 O O . ILE A 1 121 ? -1.279 15.25 1.478 1 95.38 121 ILE A O 1
ATOM 935 N N . ASP A 1 122 ? -0.501 16.516 -0.166 1 95.75 122 ASP A N 1
ATOM 936 C CA . ASP A 1 122 ? -1.838 16.875 -0.622 1 95.75 122 ASP A CA 1
ATOM 937 C C . ASP A 1 122 ? -2.611 15.648 -1.104 1 95.75 122 ASP A C 1
ATOM 939 O O . ASP A 1 122 ? -3.801 15.508 -0.816 1 95.75 122 ASP A O 1
ATOM 943 N N . GLU A 1 123 ? -1.976 14.797 -1.853 1 97 123 GLU A N 1
ATOM 944 C CA . GLU A 1 123 ? -2.613 13.578 -2.326 1 97 123 GLU A CA 1
ATOM 945 C C . GLU A 1 123 ? -3.055 12.695 -1.158 1 97 123 GLU A C 1
ATOM 947 O O . GLU A 1 123 ? -4.152 12.141 -1.177 1 97 123 GLU A O 1
ATOM 952 N N . PHE A 1 124 ? -2.211 12.609 -0.186 1 97.5 124 PHE A N 1
ATOM 953 C CA . PHE A 1 124 ? -2.564 11.867 1.014 1 97.5 124 PHE A CA 1
ATOM 954 C C . PHE A 1 124 ? -3.781 12.477 1.695 1 97.5 124 PHE A C 1
ATOM 956 O O . PHE A 1 124 ? -4.727 11.766 2.051 1 97.5 124 PHE A O 1
ATOM 963 N N . PHE A 1 125 ? -3.746 13.766 1.784 1 96.25 125 PHE A N 1
ATOM 964 C CA . PHE A 1 125 ? -4.832 14.477 2.441 1 96.25 125 PHE A CA 1
ATOM 965 C C . PHE A 1 125 ? -6.156 14.227 1.727 1 96.25 125 PHE A C 1
ATOM 967 O O . PHE A 1 125 ? -7.184 14.016 2.371 1 96.25 125 PHE A O 1
ATOM 974 N N . GLN A 1 126 ? -6.129 14.297 0.463 1 96.5 126 GLN A N 1
ATOM 975 C CA . GLN A 1 126 ? -7.355 14.117 -0.31 1 96.5 126 GLN A CA 1
ATOM 976 C C . GLN A 1 126 ? -7.953 12.734 -0.072 1 96.5 126 GLN A C 1
ATOM 978 O O . GLN A 1 126 ? -9.164 12.594 0.104 1 96.5 126 GLN A O 1
ATOM 983 N N . ILE A 1 127 ? -7.141 11.758 -0.042 1 97.19 127 ILE A N 1
ATOM 984 C CA . ILE A 1 127 ? -7.617 10.398 0.182 1 97.19 127 ILE A CA 1
ATOM 985 C C . ILE A 1 127 ? -8.109 10.25 1.619 1 97.19 127 ILE A C 1
ATOM 987 O O . ILE A 1 127 ? -9.164 9.648 1.862 1 97.19 127 ILE A O 1
ATOM 991 N N . MET A 1 128 ? -7.34 10.789 2.512 1 97.56 128 MET A N 1
ATOM 992 C CA . MET A 1 128 ? -7.719 10.773 3.922 1 97.56 128 MET A CA 1
ATOM 993 C C . MET A 1 128 ? -9.102 11.391 4.117 1 97.56 128 MET A C 1
ATOM 995 O O . MET A 1 128 ? -9.953 10.82 4.801 1 97.56 128 MET A O 1
ATOM 999 N N . ASN A 1 129 ? -9.273 12.531 3.508 1 95.62 129 ASN A N 1
ATOM 1000 C CA . ASN A 1 129 ? -10.547 13.234 3.625 1 95.62 129 ASN A CA 1
ATOM 1001 C C . ASN A 1 129 ? -11.688 12.43 3.014 1 95.62 129 ASN A C 1
ATOM 1003 O O . ASN A 1 129 ? -12.789 12.375 3.572 1 95.62 129 ASN A O 1
ATOM 1007 N N . LEU A 1 130 ? -11.469 11.867 1.905 1 95.75 130 LEU A N 1
ATOM 1008 C CA . LEU A 1 130 ? -12.469 11.055 1.232 1 95.75 130 LEU A CA 1
ATOM 1009 C C . LEU A 1 130 ? -12.914 9.891 2.119 1 95.75 130 LEU A C 1
ATOM 1011 O O . LEU A 1 130 ? -14.109 9.625 2.244 1 95.75 130 LEU A O 1
ATOM 1015 N N . ILE A 1 131 ? -11.984 9.211 2.736 1 96.81 131 ILE A N 1
ATOM 1016 C CA . ILE A 1 131 ? -12.289 8.055 3.574 1 96.81 131 ILE A CA 1
ATOM 1017 C C . ILE A 1 131 ? -12.922 8.523 4.883 1 96.81 131 ILE A C 1
ATOM 1019 O O . ILE A 1 131 ? -13.898 7.926 5.352 1 96.81 131 ILE A O 1
ATOM 1023 N N . HIS A 1 132 ? -12.383 9.578 5.406 1 96 132 HIS A N 1
ATOM 1024 C CA . HIS A 1 132 ? -12.898 10.133 6.652 1 96 132 HIS A CA 1
ATOM 1025 C C . HIS A 1 132 ? -14.375 10.492 6.523 1 96 132 HIS A C 1
ATOM 1027 O O . HIS A 1 132 ? -15.164 10.25 7.445 1 96 132 HIS A O 1
ATOM 1033 N N . GLN A 1 133 ? -14.773 11.023 5.434 1 94.69 133 GLN A N 1
ATOM 1034 C CA . GLN A 1 133 ? -16.141 11.453 5.188 1 94.69 133 GLN A CA 1
ATOM 1035 C C . GLN A 1 133 ? -17.094 10.258 5.148 1 94.69 133 GLN A C 1
ATOM 1037 O O . GLN A 1 133 ? -18.297 10.406 5.391 1 94.69 133 GLN A O 1
ATOM 1042 N N . GLN A 1 134 ? -16.562 9.086 4.812 1 94.62 134 GLN A N 1
ATOM 1043 C CA . GLN A 1 134 ? -17.406 7.898 4.762 1 94.62 134 GLN A CA 1
ATOM 1044 C C . GLN A 1 134 ? -17.844 7.477 6.16 1 94.62 134 GLN A C 1
ATOM 1046 O O . GLN A 1 134 ? -18.812 6.719 6.312 1 94.62 134 GLN A O 1
ATOM 1051 N N . PHE A 1 135 ? -17.141 7.93 7.184 1 92.69 135 PHE A N 1
ATOM 1052 C CA . PHE A 1 135 ? -17.469 7.531 8.547 1 92.69 135 PHE A CA 1
ATOM 1053 C C . PHE A 1 135 ? -18.359 8.562 9.219 1 92.69 135 PHE A C 1
ATOM 1055 O O . PHE A 1 135 ? -18.875 8.328 10.32 1 92.69 135 PHE A O 1
ATOM 1062 N N . ILE A 1 136 ? -18.484 9.68 8.719 1 84.81 136 ILE A N 1
ATOM 1063 C CA . ILE A 1 136 ? -19.328 10.727 9.297 1 84.81 136 ILE A CA 1
ATOM 1064 C C . ILE A 1 136 ? -20.75 10.594 8.758 1 84.81 136 ILE A C 1
ATOM 1066 O O . ILE A 1 136 ? -21.719 10.859 9.477 1 84.81 136 ILE A O 1
ATOM 1070 N N . ASN A 1 137 ? -20.875 10.164 7.574 1 67.06 137 ASN A N 1
ATOM 1071 C CA . ASN A 1 137 ? -22.219 10.086 7.02 1 67.06 137 ASN A CA 1
ATOM 1072 C C . ASN A 1 137 ? -22.922 8.781 7.418 1 67.06 137 ASN A C 1
ATOM 1074 O O . ASN A 1 137 ? -22.281 7.734 7.496 1 67.06 137 ASN A O 1
ATOM 1078 N N . MET B 1 1 ? 20.281 0.484 -4.629 1 51 1 MET B N 1
ATOM 1079 C CA . MET B 1 1 ? 20.812 -0.866 -4.465 1 51 1 MET B CA 1
ATOM 1080 C C . MET B 1 1 ? 20.328 -1.781 -5.582 1 51 1 MET B C 1
ATOM 1082 O O . MET B 1 1 ? 19.188 -1.655 -6.047 1 51 1 MET B O 1
ATOM 1086 N N . SER B 1 2 ? 21.156 -2.217 -6.488 1 62.53 2 SER B N 1
ATOM 1087 C CA . SER B 1 2 ? 20.875 -3.066 -7.645 1 62.53 2 SER B CA 1
ATOM 1088 C C . SER B 1 2 ? 20.547 -4.492 -7.219 1 62.53 2 SER B C 1
ATOM 1090 O O . SER B 1 2 ? 21.359 -5.148 -6.555 1 62.53 2 SER B O 1
ATOM 1092 N N . TYR B 1 3 ? 19.266 -4.73 -6.961 1 72.19 3 TYR B N 1
ATOM 1093 C CA . TYR B 1 3 ? 18.891 -6.098 -6.625 1 72.19 3 TYR B CA 1
ATOM 1094 C C . TYR B 1 3 ? 18.859 -6.977 -7.867 1 72.19 3 TYR B C 1
ATOM 1096 O O . TYR B 1 3 ? 18.484 -6.523 -8.953 1 72.19 3 TYR B O 1
ATOM 1104 N N . ASP B 1 4 ? 19.641 -8.125 -7.707 1 84.88 4 ASP B N 1
ATOM 1105 C CA . ASP B 1 4 ? 19.438 -9.156 -8.719 1 84.88 4 ASP B CA 1
ATOM 1106 C C . ASP B 1 4 ? 18.156 -9.961 -8.438 1 84.88 4 ASP B C 1
ATOM 1108 O O . ASP B 1 4 ? 18.219 -11.016 -7.797 1 84.88 4 ASP B O 1
ATOM 1112 N N . LEU B 1 5 ? 17.016 -9.414 -8.859 1 85.5 5 LEU B N 1
ATOM 1113 C CA . LEU B 1 5 ? 15.711 -10 -8.578 1 85.5 5 LEU B CA 1
ATOM 1114 C C . LEU B 1 5 ? 15.625 -11.422 -9.125 1 85.5 5 LEU B C 1
ATOM 1116 O O . LEU B 1 5 ? 15.094 -12.32 -8.469 1 85.5 5 LEU B O 1
ATOM 1120 N N . ALA B 1 6 ? 16.172 -11.555 -10.297 1 84.81 6 ALA B N 1
ATOM 1121 C CA . ALA B 1 6 ? 16.125 -12.867 -10.945 1 84.81 6 ALA B CA 1
ATOM 1122 C C . ALA B 1 6 ? 16.812 -13.922 -10.086 1 84.81 6 ALA B C 1
ATOM 1124 O O . ALA B 1 6 ? 16.281 -15 -9.859 1 84.81 6 ALA B O 1
ATOM 1125 N N . ALA B 1 7 ? 17.953 -13.547 -9.648 1 86.62 7 ALA B N 1
ATOM 1126 C CA . ALA B 1 7 ? 18.703 -14.477 -8.805 1 86.62 7 ALA B CA 1
ATOM 1127 C C . ALA B 1 7 ? 17.953 -14.75 -7.5 1 86.62 7 ALA B C 1
ATOM 1129 O O . ALA B 1 7 ? 17.922 -15.891 -7.023 1 86.62 7 ALA B O 1
ATOM 1130 N N . LEU B 1 8 ? 17.359 -13.758 -6.898 1 89.19 8 LEU B N 1
ATOM 1131 C CA . LEU B 1 8 ? 16.625 -13.906 -5.648 1 89.19 8 LEU B CA 1
ATOM 1132 C C . LEU B 1 8 ? 15.422 -14.82 -5.832 1 89.19 8 LEU B C 1
ATOM 1134 O O . LEU B 1 8 ? 15.141 -15.664 -4.977 1 89.19 8 LEU B O 1
ATOM 1138 N N . ILE B 1 9 ? 14.727 -14.633 -6.934 1 87.5 9 ILE B N 1
ATOM 1139 C CA . ILE B 1 9 ? 13.531 -15.422 -7.207 1 87.5 9 ILE B CA 1
ATOM 1140 C C . ILE B 1 9 ? 13.914 -16.891 -7.398 1 87.5 9 ILE B C 1
ATOM 1142 O O . ILE B 1 9 ? 13.25 -17.781 -6.883 1 87.5 9 ILE B O 1
ATOM 1146 N N . MET B 1 10 ? 15 -17.062 -8.102 1 85.94 10 MET B N 1
ATOM 1147 C CA . MET B 1 10 ? 15.477 -18.438 -8.297 1 85.94 10 MET B CA 1
ATOM 1148 C C . MET B 1 10 ? 15.828 -19.094 -6.969 1 85.94 10 MET B C 1
ATOM 1150 O O . MET B 1 10 ? 15.484 -20.25 -6.73 1 85.94 10 MET B O 1
ATOM 1154 N N . ASP B 1 11 ? 16.5 -18.344 -6.195 1 89.06 11 ASP B N 1
ATOM 1155 C CA . ASP B 1 11 ? 16.844 -18.844 -4.867 1 89.06 11 ASP B CA 1
ATOM 1156 C C . ASP B 1 11 ? 15.586 -19.141 -4.051 1 89.06 11 ASP B C 1
ATOM 1158 O O . ASP B 1 11 ? 15.523 -20.125 -3.324 1 89.06 11 ASP B O 1
ATOM 1162 N N . ALA B 1 12 ? 14.625 -18.25 -4.145 1 90 12 ALA B N 1
ATOM 1163 C CA . ALA B 1 12 ? 13.359 -18.422 -3.436 1 90 12 ALA B CA 1
ATOM 1164 C C . ALA B 1 12 ? 12.648 -19.688 -3.877 1 90 12 ALA B C 1
ATOM 1166 O O . ALA B 1 12 ? 12.102 -20.422 -3.049 1 90 12 ALA B O 1
ATOM 1167 N N . MET B 1 13 ? 12.625 -19.953 -5.09 1 85.88 13 MET B N 1
ATOM 1168 C CA . MET B 1 13 ? 11.969 -21.141 -5.613 1 85.88 13 MET B CA 1
ATOM 1169 C C . MET B 1 13 ? 12.648 -22.406 -5.094 1 85.88 13 MET B C 1
ATOM 1171 O O . MET B 1 13 ? 11.977 -23.406 -4.824 1 85.88 13 MET B O 1
ATOM 1175 N N . ASN B 1 14 ? 13.898 -22.281 -5.066 1 86.12 14 ASN B N 1
ATOM 1176 C CA . ASN B 1 14 ? 14.641 -23.406 -4.496 1 86.12 14 ASN B CA 1
ATOM 1177 C C . ASN B 1 14 ? 14.258 -23.656 -3.041 1 86.12 14 ASN B C 1
ATOM 1179 O O . ASN B 1 14 ? 14.172 -24.797 -2.605 1 86.12 14 ASN B O 1
ATOM 1183 N N . VAL B 1 15 ? 14.016 -22.672 -2.328 1 85.38 15 VAL B N 1
ATOM 1184 C CA . VAL B 1 15 ? 13.609 -22.766 -0.928 1 85.38 15 VAL B CA 1
ATOM 11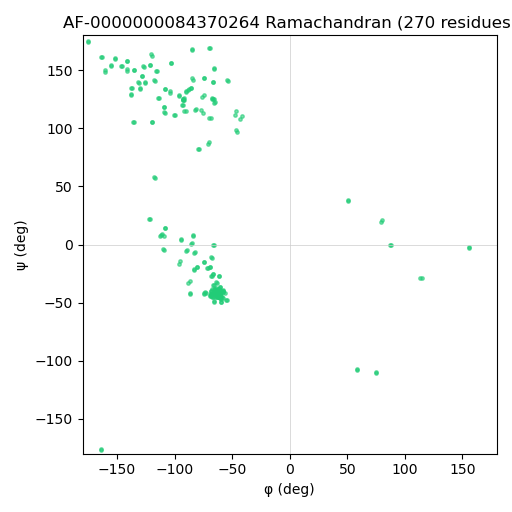85 C C . VAL B 1 15 ? 12.219 -23.391 -0.826 1 85.38 15 VAL B C 1
ATOM 1187 O O . VAL B 1 15 ? 11.977 -24.234 0.035 1 85.38 15 VAL B O 1
ATOM 1190 N N . ILE B 1 16 ? 11.352 -22.922 -1.67 1 81.75 16 ILE B N 1
ATOM 1191 C CA . ILE B 1 16 ? 9.961 -23.375 -1.66 1 81.75 16 ILE B CA 1
ATOM 1192 C C . ILE B 1 16 ? 9.875 -24.812 -2.184 1 81.75 16 ILE B C 1
ATOM 1194 O O . ILE B 1 16 ? 8.992 -25.562 -1.787 1 81.75 16 ILE B O 1
ATOM 1198 N N . GLY B 1 17 ? 10.828 -25.234 -2.883 1 75.94 17 GLY B N 1
ATOM 1199 C CA . GLY B 1 17 ? 10.828 -26.547 -3.479 1 75.94 17 GLY B CA 1
ATOM 1200 C C . GLY B 1 17 ? 10.008 -26.641 -4.75 1 75.94 17 GLY B C 1
ATOM 1201 O O . GLY B 1 17 ? 9.43 -27.688 -5.055 1 75.94 17 GLY B O 1
ATOM 1202 N N . ARG B 1 18 ? 9.672 -25.609 -5.449 1 70.5 18 ARG B N 1
ATOM 1203 C CA . ARG B 1 18 ? 8.875 -25.547 -6.672 1 70.5 18 ARG B CA 1
ATOM 1204 C C . ARG B 1 18 ? 9.703 -25.016 -7.836 1 70.5 18 ARG B C 1
ATOM 1206 O O . ARG B 1 18 ? 9.328 -24.016 -8.469 1 70.5 18 ARG B O 1
ATOM 1213 N N . ASN B 1 19 ? 10.75 -25.641 -8.125 1 63.56 19 ASN B N 1
ATOM 1214 C CA . ASN B 1 19 ? 11.609 -25.25 -9.242 1 63.56 19 ASN B CA 1
ATOM 1215 C C . ASN B 1 19 ? 10.922 -25.469 -10.586 1 63.56 19 ASN B C 1
ATOM 1217 O O . ASN B 1 19 ? 11.391 -24.984 -11.617 1 63.56 19 ASN B O 1
ATOM 1221 N N . ASP B 1 20 ? 9.875 -26.141 -10.453 1 65.25 20 ASP B N 1
ATOM 1222 C CA . ASP B 1 20 ? 9.141 -26.516 -11.656 1 65.25 20 ASP B CA 1
ATOM 1223 C C . ASP B 1 20 ? 8.25 -25.375 -12.133 1 65.25 20 ASP B C 1
ATOM 1225 O O . ASP B 1 20 ? 7.664 -25.438 -13.219 1 65.25 20 ASP B O 1
ATOM 1229 N N . LEU B 1 21 ? 8.148 -24.328 -11.398 1 61.81 21 LEU B N 1
ATOM 1230 C CA . LEU B 1 21 ? 7.191 -23.266 -11.672 1 61.81 21 LEU B CA 1
ATOM 1231 C C . LEU B 1 21 ? 7.738 -22.297 -12.719 1 61.81 21 LEU B C 1
ATOM 1233 O O . LEU B 1 21 ? 6.984 -21.516 -13.297 1 61.81 21 LEU B O 1
ATOM 1237 N N . PHE B 1 22 ? 8.977 -22.266 -12.875 1 61.16 22 PHE B N 1
ATOM 1238 C CA . PHE B 1 22 ? 9.547 -21.406 -13.898 1 61.16 22 PHE B CA 1
ATOM 1239 C C . PHE B 1 22 ? 9.82 -22.172 -15.18 1 61.16 22 PHE B C 1
ATOM 1241 O O . PHE B 1 22 ? 10.125 -23.375 -15.133 1 61.16 22 PHE B O 1
ATOM 1248 N N . SER B 1 23 ? 9.281 -21.578 -16.234 1 53.56 23 SER B N 1
ATOM 1249 C CA . SER B 1 23 ? 9.57 -22.25 -17.5 1 53.56 23 SER B CA 1
ATOM 1250 C C . SER B 1 23 ? 11.047 -22.609 -17.609 1 53.56 23 SER B C 1
ATOM 1252 O O . SER B 1 23 ? 11.914 -21.766 -17.391 1 53.56 23 SER B O 1
ATOM 1254 N N . GLU B 1 24 ? 11.344 -23.719 -17.641 1 48.38 24 GLU B N 1
ATOM 1255 C CA . GLU B 1 24 ? 12.633 -24.312 -17.984 1 48.38 24 GLU B CA 1
ATOM 1256 C C . GLU B 1 24 ? 13.242 -23.641 -19.203 1 48.38 24 GLU B C 1
ATOM 1258 O O . GLU B 1 24 ? 12.594 -23.5 -20.234 1 48.38 24 GLU B O 1
ATOM 1263 N N . GLY B 1 25 ? 14.258 -22.891 -18.938 1 54.97 25 GLY B N 1
ATOM 1264 C CA . GLY B 1 25 ? 15.07 -22.469 -20.062 1 54.97 25 GLY B CA 1
ATOM 1265 C C . GLY B 1 25 ? 15.039 -20.969 -20.297 1 54.97 25 GLY B C 1
ATOM 1266 O O . GLY B 1 25 ? 15.766 -20.438 -21.141 1 54.97 25 GLY B O 1
ATOM 1267 N N . LYS B 1 26 ? 13.836 -20.375 -19.875 1 57.25 26 LYS B N 1
ATOM 1268 C CA . LYS B 1 26 ? 13.867 -18.969 -20.234 1 57.25 26 LYS B CA 1
ATOM 1269 C C . LYS B 1 26 ? 14.773 -18.172 -19.297 1 57.25 26 LYS B C 1
ATOM 1271 O O . LYS B 1 26 ? 14.742 -18.391 -18.078 1 57.25 26 LYS B O 1
ATOM 1276 N N . GLU B 1 27 ? 15.789 -17.703 -19.828 1 59.31 27 GLU B N 1
ATOM 1277 C CA . GLU B 1 27 ? 16.734 -16.828 -19.125 1 59.31 27 GLU B CA 1
ATOM 1278 C C . GLU B 1 27 ? 15.992 -15.742 -18.344 1 59.31 27 GLU B C 1
ATOM 1280 O O . GLU B 1 27 ? 15.188 -15 -18.922 1 59.31 27 GLU B O 1
ATOM 1285 N N . ILE B 1 28 ? 15.812 -16.062 -17.016 1 64.69 28 ILE B N 1
ATOM 1286 C CA . ILE B 1 28 ? 15.242 -15.039 -16.141 1 64.69 28 ILE B CA 1
ATOM 1287 C C . ILE B 1 28 ? 16.234 -13.891 -15.969 1 64.69 28 ILE B C 1
ATOM 1289 O O . ILE B 1 28 ? 17.391 -14.109 -15.602 1 64.69 28 ILE B O 1
ATOM 1293 N N . ASP B 1 29 ? 15.891 -12.75 -16.578 1 73.88 29 ASP B N 1
ATOM 1294 C CA . ASP B 1 29 ? 16.719 -11.57 -16.328 1 73.88 29 ASP B CA 1
ATOM 1295 C C . ASP B 1 29 ? 15.898 -10.453 -15.695 1 73.88 29 ASP B C 1
ATOM 1297 O O . ASP B 1 29 ? 14.68 -10.562 -15.562 1 73.88 29 ASP B O 1
ATOM 1301 N N . ASN B 1 30 ? 16.609 -9.508 -15.109 1 75.69 30 ASN B N 1
ATOM 1302 C CA . ASN B 1 30 ? 16.016 -8.422 -14.336 1 75.69 30 ASN B CA 1
ATOM 1303 C C . ASN B 1 30 ? 15.195 -7.48 -15.219 1 75.69 30 ASN B C 1
ATOM 1305 O O . ASN B 1 30 ? 14.531 -6.57 -14.727 1 75.69 30 ASN B O 1
ATOM 1309 N N . HIS B 1 31 ? 15.133 -7.742 -16.5 1 77.06 31 HIS B N 1
ATOM 1310 C CA . HIS B 1 31 ? 14.484 -6.812 -17.422 1 77.06 31 HIS B CA 1
ATOM 1311 C C . HIS B 1 31 ? 13.164 -7.375 -17.938 1 77.06 31 HIS B C 1
ATOM 1313 O O . HIS B 1 31 ? 12.43 -6.684 -18.641 1 77.06 31 HIS B O 1
ATOM 1319 N N . SER B 1 32 ? 12.961 -8.617 -17.5 1 82.44 32 SER B N 1
ATOM 1320 C CA . SER B 1 32 ? 11.719 -9.211 -18 1 82.44 32 SER B CA 1
ATOM 1321 C C . SER B 1 32 ? 10.812 -9.625 -16.859 1 82.44 32 SER B C 1
ATOM 1323 O O . SER B 1 32 ? 11.273 -9.852 -15.734 1 82.44 32 SER B O 1
ATOM 1325 N N . THR B 1 33 ? 9.57 -9.656 -17.203 1 88.25 33 THR B N 1
ATOM 1326 C CA . THR B 1 33 ? 8.586 -10.141 -16.25 1 88.25 33 THR B CA 1
ATOM 1327 C C . THR B 1 33 ? 8.797 -11.625 -15.961 1 88.25 33 THR B C 1
ATOM 1329 O O . THR B 1 33 ? 8.938 -12.43 -16.875 1 88.25 33 THR B O 1
ATOM 1332 N N . ILE B 1 34 ? 8.945 -11.969 -14.734 1 88.62 34 ILE B N 1
ATOM 1333 C CA . ILE B 1 34 ? 8.953 -13.359 -14.273 1 88.62 34 ILE B CA 1
ATOM 1334 C C . ILE B 1 34 ? 7.535 -13.766 -13.867 1 88.62 34 ILE B C 1
ATOM 1336 O O . ILE B 1 34 ? 6.891 -13.078 -13.07 1 88.62 34 ILE B O 1
ATOM 1340 N N . THR B 1 35 ? 7.062 -14.852 -14.453 1 91.44 35 THR B N 1
ATOM 1341 C CA . THR B 1 35 ? 5.715 -15.312 -14.148 1 91.44 35 THR B CA 1
ATOM 1342 C C . THR B 1 35 ? 5.758 -16.672 -13.445 1 91.44 35 THR B C 1
ATOM 1344 O O . THR B 1 35 ? 6.441 -17.594 -13.906 1 91.44 35 THR B O 1
ATOM 1347 N N . ILE B 1 36 ? 5.121 -16.719 -12.305 1 90.06 36 ILE B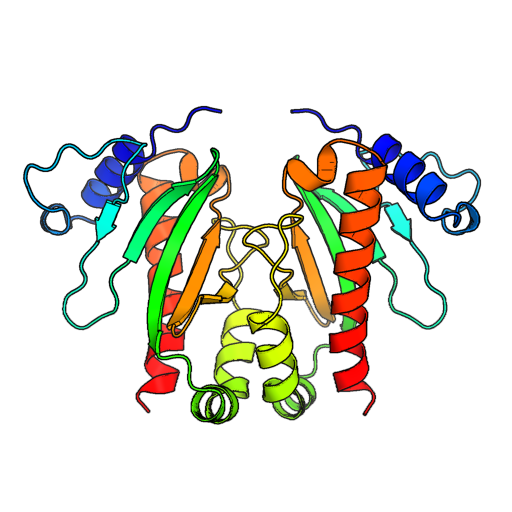 N 1
ATOM 1348 C CA . ILE B 1 36 ? 4.895 -17.969 -11.594 1 90.06 36 ILE B CA 1
ATOM 1349 C C . ILE B 1 36 ? 3.473 -18.469 -11.852 1 90.06 36 ILE B C 1
ATOM 1351 O O . ILE B 1 36 ? 2.506 -17.859 -11.391 1 90.06 36 ILE B O 1
ATOM 1355 N N . SER B 1 37 ? 3.389 -19.547 -12.555 1 89.44 37 SER B N 1
ATOM 1356 C CA . SER B 1 37 ? 2.084 -20.141 -12.844 1 89.44 37 SER B CA 1
ATOM 1357 C C . SER B 1 37 ? 1.632 -21.062 -11.719 1 89.44 37 SER B C 1
ATOM 1359 O O . SER B 1 37 ? 2.391 -21.922 -11.273 1 89.44 37 SER B O 1
ATOM 1361 N N . LEU B 1 38 ? 0.378 -20.938 -11.32 1 87.12 38 LEU B N 1
ATOM 1362 C CA . LEU B 1 38 ? -0.144 -21.672 -10.18 1 87.12 38 LEU B CA 1
ATOM 1363 C C . LEU B 1 38 ? -1.333 -22.531 -10.594 1 87.12 38 LEU B C 1
ATOM 1365 O O . LEU B 1 38 ? -2.221 -22.812 -9.789 1 87.12 38 LEU B O 1
ATOM 1369 N N . GLY B 1 39 ? -1.416 -22.828 -11.812 1 86.31 39 GLY B N 1
ATOM 1370 C CA . GLY B 1 39 ? -2.494 -23.688 -12.297 1 86.31 39 GLY B CA 1
ATOM 1371 C C . GLY B 1 39 ? -3.83 -22.969 -12.375 1 86.31 39 GLY B C 1
ATOM 1372 O O . GLY B 1 39 ? -3.979 -21.984 -13.117 1 86.31 39 GLY B O 1
ATOM 1373 N N . ASP B 1 40 ? -4.762 -23.359 -11.469 1 87.75 40 ASP B N 1
ATOM 1374 C CA . ASP B 1 40 ? -6.121 -22.828 -11.531 1 87.75 40 ASP B CA 1
ATOM 1375 C C . ASP B 1 40 ? -6.23 -21.5 -10.797 1 87.75 40 ASP B C 1
ATOM 1377 O O . ASP B 1 40 ? -7.297 -20.875 -10.773 1 87.75 40 ASP B O 1
ATOM 1381 N N . MET B 1 41 ? -5.168 -21.141 -10.312 1 91.19 41 MET B N 1
ATOM 1382 C CA . MET B 1 41 ? -5.125 -19.859 -9.609 1 91.19 41 MET B CA 1
ATOM 1383 C C . MET B 1 41 ? -4.48 -18.781 -10.469 1 91.19 41 MET B C 1
ATOM 1385 O O . MET B 1 41 ? -3.748 -19.094 -11.414 1 91.19 41 MET B O 1
ATOM 1389 N N . PRO B 1 42 ? -4.828 -17.531 -10.141 1 94.81 42 PRO B N 1
ATOM 1390 C CA . PRO B 1 42 ? -4.152 -16.469 -10.875 1 94.81 42 PRO B CA 1
ATOM 1391 C C . PRO B 1 42 ? -2.633 -16.578 -10.812 1 94.81 42 PRO B C 1
ATOM 1393 O O . PRO B 1 42 ? -2.074 -16.906 -9.766 1 94.81 42 PRO B O 1
ATOM 1396 N N . ASP B 1 43 ? -2.006 -16.266 -11.93 1 94.88 43 ASP B N 1
ATOM 1397 C CA . ASP B 1 43 ? -0.548 -16.219 -11.969 1 94.88 43 ASP B CA 1
ATOM 1398 C C . ASP B 1 43 ? -0.005 -15.094 -11.086 1 94.88 43 ASP B C 1
ATOM 1400 O O . ASP B 1 43 ? -0.695 -14.102 -10.844 1 94.88 43 ASP B O 1
ATOM 1404 N N . ILE B 1 44 ? 1.171 -15.32 -10.609 1 95.75 44 ILE B N 1
ATOM 1405 C CA . ILE B 1 44 ? 1.911 -14.266 -9.93 1 95.75 44 ILE B CA 1
ATOM 1406 C C . ILE B 1 44 ? 3.006 -13.727 -10.844 1 95.75 44 ILE B C 1
ATOM 1408 O O . ILE B 1 44 ? 3.771 -14.5 -11.43 1 95.75 44 ILE B O 1
ATOM 1412 N N . ASN B 1 45 ? 3.1 -12.422 -10.992 1 94.25 45 ASN B N 1
ATOM 1413 C CA . ASN B 1 45 ? 4.086 -11.773 -11.852 1 94.25 45 ASN B CA 1
ATOM 1414 C C . ASN B 1 45 ? 5.035 -10.891 -11.039 1 94.25 45 ASN B C 1
ATOM 1416 O O . ASN B 1 45 ? 4.621 -10.258 -10.062 1 94.25 45 ASN B O 1
ATOM 1420 N N . LEU B 1 46 ? 6.262 -10.93 -11.438 1 93.56 46 LEU B N 1
ATOM 1421 C CA . LEU B 1 46 ? 7.285 -10.117 -10.797 1 93.56 46 LEU B CA 1
ATOM 1422 C C . LEU B 1 46 ? 8.109 -9.359 -11.836 1 93.56 46 LEU B C 1
ATOM 1424 O O . LEU B 1 46 ? 8.438 -9.906 -12.891 1 93.56 46 LEU B O 1
ATOM 1428 N N . LEU B 1 47 ? 8.391 -8.148 -11.508 1 89.31 47 LEU B N 1
ATOM 1429 C CA . LEU B 1 47 ? 9.203 -7.332 -12.398 1 89.31 47 LEU B CA 1
ATOM 1430 C C . LEU B 1 47 ? 9.82 -6.16 -11.648 1 89.31 47 LEU B C 1
ATOM 1432 O O . LEU B 1 47 ? 9.289 -5.719 -10.625 1 89.31 47 LEU B O 1
ATOM 1436 N N . ILE B 1 48 ? 10.977 -5.785 -12.102 1 85 48 ILE B N 1
ATOM 1437 C CA . ILE B 1 48 ? 11.531 -4.516 -11.648 1 85 48 ILE B CA 1
ATOM 1438 C C . ILE B 1 48 ? 11.086 -3.393 -12.586 1 85 48 ILE B C 1
ATOM 1440 O O . ILE B 1 48 ? 11.383 -3.42 -13.781 1 85 48 ILE B O 1
ATOM 1444 N N . VAL B 1 49 ? 10.312 -2.502 -12.055 1 76.88 49 VAL B N 1
ATOM 1445 C CA . VAL B 1 49 ? 9.867 -1.344 -12.82 1 76.88 49 VAL B CA 1
ATOM 1446 C C . VAL B 1 49 ? 10.539 -0.081 -12.297 1 76.88 49 VAL B C 1
ATOM 1448 O O . VAL B 1 49 ? 10.312 0.322 -11.156 1 76.88 49 VAL B O 1
ATOM 1451 N N . ASP B 1 50 ? 11.305 0.558 -13.148 1 74.69 50 ASP B N 1
ATOM 1452 C CA . ASP B 1 50 ? 12.008 1.777 -12.766 1 74.69 50 ASP B CA 1
ATOM 1453 C C . ASP B 1 50 ? 12.781 1.583 -11.461 1 74.69 50 ASP B C 1
ATOM 1455 O O . ASP B 1 50 ? 12.703 2.416 -10.555 1 74.69 50 ASP B O 1
ATOM 1459 N N . GLY B 1 51 ? 13.352 0.386 -11.359 1 76.5 51 GLY B N 1
ATOM 1460 C CA . GLY B 1 51 ? 14.219 0.109 -10.227 1 76.5 51 GLY B CA 1
ATOM 1461 C C . GLY B 1 51 ? 13.469 -0.4 -9.016 1 76.5 51 GLY B C 1
ATOM 1462 O O . GLY B 1 51 ? 14.07 -0.704 -7.98 1 76.5 51 GLY B O 1
ATOM 1463 N N . ILE B 1 52 ? 12.203 -0.522 -9.109 1 80.12 52 ILE B N 1
ATOM 1464 C CA . ILE B 1 52 ? 11.383 -0.951 -7.984 1 80.12 52 ILE B CA 1
ATOM 1465 C C . ILE B 1 52 ? 10.859 -2.367 -8.234 1 80.12 52 ILE B C 1
ATOM 1467 O O . ILE B 1 52 ? 10.094 -2.6 -9.164 1 80.12 52 ILE B O 1
ATOM 1471 N N . PRO B 1 53 ? 11.312 -3.301 -7.418 1 91.56 53 PRO B N 1
ATOM 1472 C CA . PRO B 1 53 ? 10.75 -4.648 -7.551 1 91.56 53 PRO B CA 1
ATOM 1473 C C . PRO B 1 53 ? 9.281 -4.715 -7.141 1 91.56 53 PRO B C 1
ATOM 1475 O O . PRO B 1 53 ? 8.922 -4.258 -6.055 1 91.56 53 PRO B O 1
ATOM 1478 N N . MET B 1 54 ? 8.469 -5.234 -8.047 1 94.56 54 MET B N 1
ATOM 1479 C CA . MET B 1 54 ? 7.027 -5.297 -7.828 1 94.56 54 MET B CA 1
ATOM 1480 C C . MET B 1 54 ? 6.508 -6.711 -8.047 1 94.56 54 MET B C 1
ATOM 1482 O O . MET B 1 54 ? 7.086 -7.48 -8.82 1 94.56 54 MET B O 1
ATOM 1486 N N . ILE B 1 55 ? 5.438 -7.031 -7.406 1 96.56 55 ILE B N 1
ATOM 1487 C CA . ILE B 1 55 ? 4.707 -8.289 -7.539 1 96.56 55 ILE B CA 1
ATOM 1488 C C . ILE B 1 55 ? 3.223 -8 -7.758 1 96.56 55 ILE B C 1
ATOM 1490 O O . ILE B 1 55 ? 2.654 -7.113 -7.117 1 96.56 55 ILE B O 1
ATOM 1494 N N . TRP B 1 56 ? 2.582 -8.688 -8.734 1 97.62 56 TRP B N 1
ATOM 1495 C CA . TRP B 1 56 ? 1.15 -8.477 -8.922 1 97.62 56 TRP B CA 1
ATOM 1496 C C . TRP B 1 56 ? 0.495 -9.727 -9.508 1 97.62 56 TRP B C 1
ATOM 1498 O O . TRP B 1 56 ? 1.181 -10.617 -10.023 1 97.62 56 TRP B O 1
ATOM 1508 N N . SER B 1 57 ? -0.752 -9.836 -9.367 1 97.75 57 SER B N 1
ATOM 1509 C CA . SER B 1 57 ? -1.621 -10.859 -9.938 1 97.75 57 SER B CA 1
ATOM 1510 C C . SER B 1 57 ? -2.922 -10.258 -10.461 1 97.75 57 SER B C 1
ATOM 1512 O O . SER B 1 57 ? -3.51 -9.391 -9.805 1 97.75 57 SER B O 1
ATOM 1514 N N . VAL B 1 58 ? -3.301 -10.656 -11.617 1 97.75 58 VAL B N 1
ATOM 1515 C CA . VAL B 1 58 ? -4.625 -10.305 -12.125 1 97.75 58 VAL B CA 1
ATOM 1516 C C . VAL B 1 58 ? -5.668 -11.266 -11.562 1 97.75 58 VAL B C 1
ATOM 1518 O O . VAL B 1 58 ? -5.656 -12.453 -11.875 1 97.75 58 VAL B O 1
ATOM 1521 N N . LEU B 1 59 ? -6.566 -10.742 -10.797 1 97.44 59 LEU B N 1
ATOM 1522 C CA . LEU B 1 59 ? -7.504 -11.602 -10.086 1 97.44 59 LEU B CA 1
ATOM 1523 C C . LEU B 1 59 ? -8.719 -11.922 -10.961 1 97.44 59 LEU B C 1
ATOM 1525 O O . LEU B 1 59 ? -9.188 -13.062 -10.992 1 97.44 59 LEU B O 1
ATOM 1529 N N . ARG B 1 60 ? -9.172 -10.953 -11.617 1 96.56 60 ARG B N 1
ATOM 1530 C CA . ARG B 1 60 ? -10.359 -11.062 -12.461 1 96.56 60 ARG B CA 1
ATOM 1531 C C . ARG B 1 60 ? -10.602 -9.766 -13.227 1 96.56 60 ARG B C 1
ATOM 1533 O O . ARG B 1 60 ? -9.883 -8.781 -13.031 1 96.56 60 ARG B O 1
ATOM 1540 N N . GLU B 1 61 ? -11.609 -9.875 -14.07 1 97.19 61 GLU B N 1
ATOM 1541 C CA . GLU B 1 61 ? -12.109 -8.641 -14.672 1 97.19 61 GLU B CA 1
ATOM 1542 C C . GLU B 1 61 ? -12.75 -7.734 -13.633 1 97.19 61 GLU B C 1
ATOM 1544 O O . GLU B 1 61 ? -13.461 -8.203 -12.734 1 97.19 61 GLU B O 1
ATOM 1549 N N . TYR B 1 62 ? -12.469 -6.488 -13.812 1 97.31 62 TYR B N 1
ATOM 1550 C CA . TYR B 1 62 ? -13.055 -5.516 -12.898 1 97.31 62 TYR B CA 1
ATOM 1551 C C . TYR B 1 62 ? -14.57 -5.469 -13.039 1 97.31 62 TYR B C 1
ATOM 1553 O O . TYR B 1 62 ? -15.086 -5.242 -14.133 1 97.31 62 TYR B O 1
ATOM 1561 N N . ASP B 1 63 ? -15.273 -5.703 -12.008 1 96.5 63 ASP B N 1
ATOM 1562 C CA . ASP B 1 63 ? -16.734 -5.625 -11.898 1 96.5 63 ASP B CA 1
ATOM 1563 C C . ASP B 1 63 ? -17.141 -4.926 -10.602 1 96.5 63 ASP B C 1
ATOM 1565 O O . ASP B 1 63 ? -17.094 -5.523 -9.531 1 96.5 63 ASP B O 1
ATOM 1569 N N . GLU B 1 64 ? -17.562 -3.729 -10.766 1 96.31 64 GLU B N 1
ATOM 1570 C CA . GLU B 1 64 ? -17.891 -2.889 -9.617 1 96.31 64 GLU B CA 1
ATOM 1571 C C . GLU B 1 64 ? -18.938 -3.545 -8.727 1 96.31 64 GLU B C 1
ATOM 1573 O O . GLU B 1 64 ? -18.859 -3.463 -7.496 1 96.31 64 GLU B O 1
ATOM 1578 N N . ASN B 1 65 ? -19.922 -4.133 -9.367 1 96.38 65 ASN B N 1
ATOM 1579 C CA . ASN B 1 65 ? -20.984 -4.77 -8.594 1 96.38 65 ASN B CA 1
ATOM 1580 C C . ASN B 1 65 ? -20.453 -5.934 -7.766 1 96.38 65 ASN B C 1
ATOM 1582 O O . ASN B 1 65 ? -20.844 -6.102 -6.605 1 96.38 65 ASN B O 1
ATOM 1586 N N . GLN B 1 66 ? -19.594 -6.707 -8.32 1 95.44 66 GLN B N 1
ATOM 1587 C CA . GLN B 1 66 ? -19 -7.824 -7.586 1 95.44 66 GLN B CA 1
ATOM 1588 C C . GLN B 1 66 ? -18.125 -7.328 -6.438 1 95.44 66 GLN B C 1
ATOM 1590 O O . GLN B 1 66 ? -18.125 -7.918 -5.355 1 95.44 66 GLN B O 1
ATOM 1595 N N . ILE B 1 67 ? -17.422 -6.27 -6.668 1 96.75 67 ILE B N 1
ATOM 1596 C CA . ILE B 1 67 ? -16.562 -5.68 -5.641 1 96.75 67 ILE B CA 1
ATOM 1597 C C . ILE B 1 67 ? -17.422 -5.199 -4.469 1 96.75 67 ILE B C 1
ATOM 1599 O O . ILE B 1 67 ? -17.125 -5.5 -3.311 1 96.75 67 ILE B O 1
ATOM 1603 N N . LYS B 1 68 ? -18.484 -4.551 -4.789 1 97.19 68 LYS B N 1
ATOM 1604 C CA . LYS B 1 68 ? -19.359 -4.027 -3.748 1 97.19 68 LYS B CA 1
ATOM 1605 C C . LYS B 1 68 ? -19.938 -5.156 -2.895 1 97.19 68 LYS B C 1
ATOM 1607 O O . LYS B 1 68 ? -20.031 -5.027 -1.673 1 97.19 68 LYS B O 1
ATOM 1612 N N . GLN B 1 69 ? -20.25 -6.223 -3.557 1 96.25 69 GLN B N 1
ATOM 1613 C CA . GLN B 1 69 ? -20.875 -7.348 -2.873 1 96.25 69 GLN B CA 1
ATOM 1614 C C . GLN B 1 69 ? -19.906 -8.008 -1.902 1 96.25 69 GLN B C 1
ATOM 1616 O O . GLN B 1 69 ? -20.312 -8.562 -0.878 1 96.25 69 GLN B O 1
ATOM 1621 N N . SER B 1 70 ? -18.625 -7.895 -2.191 1 97.12 70 SER B N 1
ATOM 1622 C CA . SER B 1 70 ? -17.609 -8.578 -1.381 1 97.12 70 SER B CA 1
ATOM 1623 C C . SER B 1 70 ? -16.766 -7.578 -0.602 1 97.12 70 SER B C 1
ATOM 1625 O O . SER B 1 70 ? -15.773 -7.957 0.027 1 97.12 70 SER B O 1
ATOM 1627 N N . SER B 1 71 ? -17.125 -6.359 -0.617 1 97.81 71 SER B N 1
ATOM 1628 C CA . SER B 1 71 ? -16.266 -5.277 -0.148 1 97.81 71 SER B CA 1
ATOM 1629 C C . SER B 1 71 ? -15.945 -5.43 1.334 1 97.81 71 SER B C 1
ATOM 1631 O O . SER B 1 71 ? -14.812 -5.203 1.753 1 97.81 71 SER B O 1
ATOM 1633 N N . SER B 1 72 ? -16.922 -5.793 2.146 1 97.62 72 SER B N 1
ATOM 1634 C CA . SER B 1 72 ? -16.703 -5.895 3.584 1 97.62 72 SER B CA 1
ATOM 1635 C C . SER B 1 72 ? -15.609 -6.914 3.904 1 97.62 72 SER B C 1
ATOM 1637 O O . SER B 1 72 ? -14.641 -6.594 4.598 1 97.62 72 SER B O 1
ATOM 1639 N N . ASP B 1 73 ? -15.703 -8.086 3.336 1 96.94 73 ASP B N 1
ATOM 1640 C CA . ASP B 1 73 ? -14.742 -9.156 3.619 1 96.94 73 ASP B CA 1
ATOM 1641 C C . ASP B 1 73 ? -13.359 -8.812 3.064 1 96.94 73 ASP B C 1
ATOM 1643 O O . ASP B 1 73 ? -12.344 -9.07 3.717 1 96.94 73 ASP B O 1
ATOM 1647 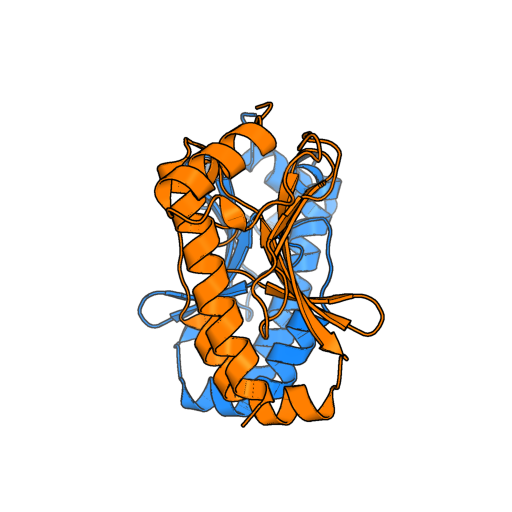N N . ILE B 1 74 ? -13.359 -8.25 1.909 1 97.75 74 ILE B N 1
ATOM 1648 C CA . ILE B 1 74 ? -12.102 -7.902 1.265 1 97.75 74 ILE B CA 1
ATOM 1649 C C . ILE B 1 74 ? -11.391 -6.816 2.072 1 97.75 74 ILE B C 1
ATOM 1651 O O . ILE B 1 74 ? -10.203 -6.949 2.391 1 97.75 74 ILE B O 1
ATOM 1655 N N . LEU B 1 75 ? -12.148 -5.762 2.412 1 97.94 75 LEU B N 1
ATOM 1656 C CA . LEU B 1 75 ? -11.555 -4.637 3.131 1 97.94 75 LEU B CA 1
ATOM 1657 C C . LEU B 1 75 ? -11.039 -5.078 4.496 1 97.94 75 LEU B C 1
ATOM 1659 O O . LEU B 1 75 ? -9.938 -4.699 4.902 1 97.94 75 LEU B O 1
ATOM 1663 N N . LEU B 1 76 ? -11.797 -5.883 5.184 1 97 76 LEU B N 1
ATOM 1664 C CA . LEU B 1 76 ? -11.375 -6.379 6.488 1 97 76 LEU B CA 1
ATOM 1665 C C . LEU B 1 76 ? -10.117 -7.238 6.363 1 97 76 LEU B C 1
ATOM 1667 O O . LEU B 1 76 ? -9.227 -7.168 7.215 1 97 76 LEU B O 1
ATOM 1671 N N . SER B 1 77 ? -10.062 -8.039 5.309 1 96.38 77 SER B N 1
ATOM 1672 C CA . SER B 1 77 ? -8.875 -8.859 5.074 1 96.38 77 SER B CA 1
ATOM 1673 C C . SER B 1 77 ? -7.637 -7.992 4.855 1 96.38 77 SER B C 1
ATOM 1675 O O . SER B 1 77 ? -6.574 -8.266 5.414 1 96.38 77 SER B O 1
ATOM 1677 N N . LEU B 1 78 ? -7.816 -6.934 4.098 1 97.31 78 LEU B N 1
ATOM 1678 C CA . LEU B 1 78 ? -6.699 -6.043 3.812 1 97.31 78 LEU B CA 1
ATOM 1679 C C . LEU B 1 78 ? -6.258 -5.297 5.066 1 97.31 78 LEU B C 1
ATOM 1681 O O . LEU B 1 78 ? -5.062 -5.215 5.359 1 97.31 78 LEU B O 1
ATOM 1685 N N . ILE B 1 79 ? -7.188 -4.824 5.82 1 97.44 79 ILE B N 1
ATOM 1686 C CA . ILE B 1 79 ? -6.918 -4.039 7.023 1 97.44 79 ILE B CA 1
ATOM 1687 C C . ILE B 1 79 ? -6.172 -4.898 8.039 1 97.44 79 ILE B C 1
ATOM 1689 O O . ILE B 1 79 ? -5.289 -4.406 8.75 1 97.44 79 ILE B O 1
ATOM 1693 N N . ASN B 1 80 ? -6.465 -6.105 8.031 1 94.5 80 ASN B N 1
ATOM 1694 C CA . ASN B 1 80 ? -5.906 -6.988 9.047 1 94.5 80 ASN B CA 1
ATOM 1695 C C . ASN B 1 80 ? -4.633 -7.676 8.555 1 94.5 80 ASN B C 1
ATOM 1697 O O . ASN B 1 80 ? -4.086 -8.539 9.242 1 94.5 80 ASN B O 1
ATOM 1701 N N . THR B 1 81 ? -4.246 -7.316 7.434 1 93.38 81 THR B N 1
ATOM 1702 C CA . THR B 1 81 ? -2.986 -7.82 6.898 1 93.38 81 THR B CA 1
ATOM 1703 C C . THR B 1 81 ? -1.836 -6.879 7.242 1 93.38 81 THR B C 1
ATOM 1705 O O . THR B 1 81 ? -1.923 -5.672 7.004 1 93.38 81 THR B O 1
ATOM 1708 N N . GLN B 1 82 ? -0.808 -7.473 7.887 1 93.31 82 GLN B N 1
ATOM 1709 C CA . GLN B 1 82 ? 0.412 -6.715 8.148 1 93.31 82 GLN B CA 1
ATOM 1710 C C . GLN B 1 82 ? 1.652 -7.562 7.879 1 93.31 82 GLN B C 1
ATOM 1712 O O . GLN B 1 82 ? 1.744 -8.703 8.344 1 93.31 82 GLN B O 1
ATOM 1717 N N . THR B 1 83 ? 2.521 -7.02 7.113 1 95.69 83 THR B N 1
ATOM 1718 C CA . THR B 1 83 ? 3.756 -7.723 6.777 1 95.69 83 THR B CA 1
ATOM 1719 C C . THR B 1 83 ? 4.914 -6.742 6.637 1 95.69 83 THR B C 1
ATOM 1721 O O . THR B 1 83 ? 4.711 -5.582 6.266 1 95.69 83 THR B O 1
ATOM 1724 N N . GLU B 1 84 ? 6.082 -7.188 6.867 1 94.38 84 GLU B N 1
ATOM 1725 C CA . GLU B 1 84 ? 7.281 -6.375 6.668 1 94.38 84 GLU B CA 1
ATOM 1726 C C . GLU B 1 84 ? 7.816 -6.516 5.246 1 94.38 84 GLU B C 1
ATOM 1728 O O . GLU B 1 84 ? 8.703 -5.766 4.836 1 9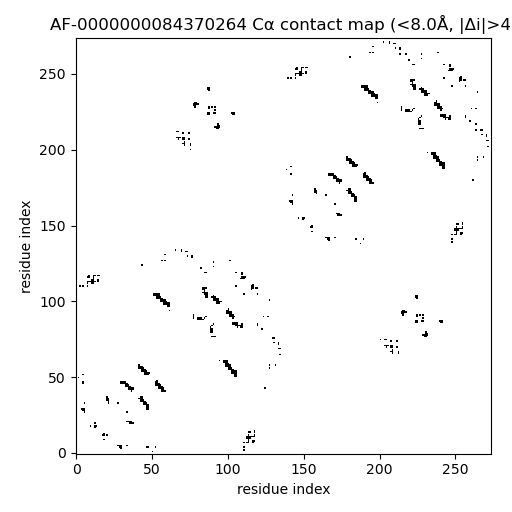4.38 84 GLU B O 1
ATOM 1733 N N . SER B 1 85 ? 7.223 -7.363 4.48 1 96.44 85 SER B N 1
ATOM 1734 C CA . SER B 1 85 ? 7.742 -7.715 3.162 1 96.44 85 SER B CA 1
ATOM 1735 C C . SER B 1 85 ? 7.367 -6.664 2.123 1 96.44 85 SER B C 1
ATOM 1737 O O . SER B 1 85 ? 8.016 -6.555 1.081 1 96.44 85 SER B O 1
ATOM 1739 N N . PHE B 1 86 ? 6.32 -5.828 2.441 1 96.81 86 PHE B N 1
ATOM 1740 C CA . PHE B 1 86 ? 5.805 -4.926 1.42 1 96.81 86 PHE B CA 1
ATOM 1741 C C . PHE B 1 86 ? 5.574 -3.531 1.994 1 96.81 86 PHE B C 1
ATOM 1743 O O . PHE B 1 86 ? 5.254 -3.387 3.176 1 96.81 86 PHE B O 1
ATOM 1750 N N . TYR B 1 87 ? 5.711 -2.502 1.097 1 95.5 87 TYR B N 1
ATOM 1751 C CA . TYR B 1 87 ? 5.238 -1.158 1.409 1 95.5 87 TYR B CA 1
ATOM 1752 C C . TYR B 1 87 ? 3.752 -1.017 1.102 1 95.5 87 TYR B C 1
ATOM 1754 O O . TYR B 1 87 ? 3.268 -1.539 0.094 1 95.5 87 TYR B O 1
ATOM 1762 N N . PRO B 1 88 ? 3.02 -0.25 2 1 95.88 88 PRO B N 1
ATOM 1763 C CA . PRO B 1 88 ? 3.455 0.254 3.305 1 95.88 88 PRO B CA 1
ATOM 1764 C C . PRO B 1 88 ? 3.281 -0.772 4.422 1 95.88 88 PRO B C 1
ATOM 1766 O O . PRO B 1 88 ? 3.387 -0.429 5.602 1 95.88 88 PRO B O 1
ATOM 1769 N N . GLY B 1 89 ? 2.904 -2.031 4.098 1 95.25 89 GLY B N 1
ATOM 1770 C CA . GLY B 1 89 ? 2.695 -3.098 5.066 1 95.25 89 GLY B CA 1
ATOM 1771 C C . GLY B 1 89 ? 1.757 -4.18 4.566 1 95.25 89 GLY B C 1
ATOM 1772 O O . GLY B 1 89 ? 1.497 -5.156 5.27 1 95.25 89 GLY B O 1
ATOM 1773 N N . GLN B 1 90 ? 1.243 -3.98 3.385 1 96.94 90 GLN B N 1
ATOM 1774 C CA . GLN B 1 90 ? 0.322 -4.926 2.762 1 96.94 90 GLN B CA 1
ATOM 1775 C C . GLN B 1 90 ? 0.189 -4.66 1.266 1 96.94 90 GLN B C 1
ATOM 1777 O O . GLN B 1 90 ? 0.508 -3.568 0.792 1 96.94 90 GLN B O 1
ATOM 1782 N N . PRO B 1 91 ? -0.317 -5.66 0.44 1 97.94 91 PRO B N 1
ATOM 1783 C CA . PRO B 1 91 ? -0.649 -5.398 -0.962 1 97.94 91 PRO B CA 1
ATOM 1784 C C . PRO B 1 91 ? -1.872 -4.5 -1.121 1 97.94 91 PRO B C 1
ATOM 1786 O O . PRO B 1 91 ? -2.564 -4.215 -0.142 1 97.94 91 PRO B O 1
ATOM 1789 N N . ALA B 1 92 ? -2.072 -4.07 -2.314 1 97.88 92 ALA B N 1
ATOM 1790 C CA . ALA B 1 92 ? -3.199 -3.199 -2.629 1 97.88 92 ALA B CA 1
ATOM 1791 C C . ALA B 1 92 ? -4.004 -3.746 -3.805 1 97.88 92 ALA B C 1
ATOM 1793 O O . ALA B 1 92 ? -3.447 -4.371 -4.711 1 97.88 92 ALA B O 1
ATOM 1794 N N . LEU B 1 93 ? -5.273 -3.541 -3.75 1 98 93 LEU B N 1
ATOM 1795 C CA . LEU B 1 93 ? -6.137 -3.805 -4.898 1 98 93 LEU B CA 1
ATOM 1796 C C . LEU B 1 93 ? -6.223 -2.58 -5.801 1 98 93 LEU B C 1
ATOM 1798 O O . LEU B 1 93 ? -6.43 -1.463 -5.324 1 98 93 LEU B O 1
ATOM 1802 N N . VAL B 1 94 ? -6.066 -2.834 -7.102 1 97.69 94 VAL B N 1
ATOM 1803 C CA . VAL B 1 94 ? -6.07 -1.712 -8.031 1 97.69 94 VAL B CA 1
ATOM 1804 C C . VAL B 1 94 ? -6.805 -2.105 -9.312 1 97.69 94 VAL B C 1
ATOM 1806 O O . VAL B 1 94 ? -6.852 -3.283 -9.672 1 97.69 94 VAL B O 1
ATOM 1809 N N . LYS B 1 95 ? -7.355 -1.131 -9.883 1 97.5 95 LYS B N 1
ATOM 1810 C CA . LYS B 1 95 ? -7.914 -1.307 -11.219 1 97.5 95 LYS B CA 1
ATOM 1811 C C . LYS B 1 95 ? -6.898 -0.924 -12.297 1 97.5 95 LYS B C 1
ATOM 1813 O O . LYS B 1 95 ? -6.375 0.191 -12.289 1 97.5 95 LYS B O 1
ATOM 1818 N N . VAL B 1 96 ? -6.551 -1.798 -13.133 1 95.62 96 VAL B N 1
ATOM 1819 C CA . VAL B 1 96 ? -5.684 -1.551 -14.273 1 95.62 96 VAL B CA 1
ATOM 1820 C C . VAL B 1 96 ? -6.43 -1.876 -15.57 1 95.62 96 VAL B C 1
ATOM 1822 O O . VAL B 1 96 ? -6.648 -3.047 -15.891 1 95.62 96 VAL B O 1
ATOM 1825 N N . GLU B 1 97 ? -6.824 -0.809 -16.281 1 94.31 97 GLU B N 1
ATOM 1826 C CA . GLU B 1 97 ? -7.668 -0.966 -17.453 1 94.31 97 GLU B CA 1
ATOM 1827 C C . GLU B 1 97 ? -8.977 -1.673 -17.109 1 94.31 97 GLU B C 1
ATOM 1829 O O . GLU B 1 97 ? -9.75 -1.188 -16.281 1 94.31 97 GLU B O 1
ATOM 1834 N N . SER B 1 98 ? -9.148 -2.92 -17.516 1 96.25 98 SER B N 1
ATOM 1835 C CA . SER B 1 98 ? -10.406 -3.629 -17.297 1 96.25 98 SER B CA 1
ATOM 1836 C C . SER B 1 98 ? -10.242 -4.727 -16.25 1 96.25 98 SER B C 1
ATOM 1838 O O . SER B 1 98 ? -11.18 -5.477 -15.977 1 96.25 98 SER B O 1
ATOM 1840 N N . ASP B 1 99 ? -9.062 -4.723 -15.633 1 97.5 99 ASP B N 1
ATOM 1841 C CA . ASP B 1 99 ? -8.797 -5.836 -14.727 1 97.5 99 ASP B CA 1
ATOM 1842 C C . ASP B 1 99 ? -8.664 -5.348 -13.281 1 97.5 99 ASP B C 1
ATOM 1844 O O . ASP B 1 99 ? -8.273 -4.203 -13.047 1 97.5 99 ASP B O 1
ATOM 1848 N N . LEU B 1 100 ? -9.062 -6.23 -12.359 1 98 100 LEU B N 1
ATOM 1849 C CA . LEU B 1 100 ? -8.75 -6.082 -10.945 1 98 100 LEU B CA 1
ATOM 1850 C C . LEU B 1 100 ? -7.461 -6.824 -10.594 1 98 100 LEU B C 1
ATOM 1852 O O . LEU B 1 100 ? -7.344 -8.023 -10.852 1 98 100 LEU B O 1
ATOM 1856 N N . GLU B 1 101 ? -6.523 -6.102 -10.031 1 98 101 GLU B N 1
ATOM 1857 C CA . GLU B 1 101 ? -5.219 -6.668 -9.719 1 98 101 GLU B CA 1
ATOM 1858 C C . GLU B 1 101 ? -4.867 -6.473 -8.242 1 98 101 GLU B C 1
ATOM 1860 O O . GLU B 1 101 ? -5.254 -5.469 -7.641 1 98 101 GLU B O 1
ATOM 1865 N N . LEU B 1 102 ? -4.301 -7.492 -7.691 1 98.31 102 LEU B N 1
ATOM 1866 C CA . LEU B 1 102 ? -3.57 -7.324 -6.441 1 98.31 102 LEU B CA 1
ATOM 1867 C C . LEU B 1 102 ? -2.104 -7 -6.711 1 98.31 102 LEU B C 1
ATOM 1869 O O . LEU B 1 102 ? -1.456 -7.668 -7.523 1 98.31 102 LEU B O 1
ATOM 1873 N N . ARG B 1 103 ? -1.546 -5.961 -6.051 1 97.69 103 ARG B N 1
ATOM 1874 C CA . ARG B 1 103 ? -0.155 -5.594 -6.297 1 97.69 103 ARG B CA 1
ATOM 1875 C C . ARG B 1 103 ? 0.537 -5.176 -5.004 1 97.69 103 ARG B C 1
ATOM 1877 O O . ARG B 1 103 ? -0.123 -4.793 -4.035 1 97.69 103 ARG B O 1
ATOM 1884 N N . ALA B 1 104 ? 1.849 -5.266 -5.012 1 97.81 104 ALA B N 1
ATOM 1885 C CA . ALA B 1 104 ? 2.662 -4.855 -3.871 1 97.81 104 ALA B CA 1
ATOM 1886 C C . ALA B 1 104 ? 4.074 -4.473 -4.312 1 97.81 104 ALA B C 1
ATOM 1888 O O . ALA B 1 104 ? 4.543 -4.914 -5.363 1 97.81 104 ALA B O 1
ATOM 1889 N N . SER B 1 105 ? 4.715 -3.629 -3.549 1 96.31 105 SER B N 1
ATOM 1890 C CA . SER B 1 105 ? 6.125 -3.291 -3.691 1 96.31 105 SER B CA 1
ATOM 1891 C C . SER B 1 105 ? 6.953 -3.883 -2.557 1 96.31 105 SER B C 1
ATOM 1893 O O . SER B 1 105 ? 6.602 -3.74 -1.384 1 96.31 105 SER B O 1
ATOM 1895 N N . PHE B 1 106 ? 8.062 -4.48 -2.938 1 95.62 106 PHE B N 1
ATOM 1896 C CA . PHE B 1 106 ? 8.891 -5.145 -1.939 1 95.62 106 PHE B CA 1
ATOM 1897 C C . PHE B 1 106 ? 9.648 -4.125 -1.103 1 95.62 106 PHE B C 1
ATOM 1899 O O . PHE B 1 106 ? 10.141 -3.121 -1.628 1 95.62 106 PHE B O 1
ATOM 1906 N N . THR B 1 107 ? 9.789 -4.426 0.174 1 93.25 107 THR B N 1
ATOM 1907 C CA . THR B 1 107 ? 10.742 -3.717 1.018 1 93.25 107 THR B CA 1
ATOM 1908 C C . THR B 1 107 ? 12.133 -4.336 0.898 1 93.25 107 THR B C 1
ATOM 1910 O O . THR B 1 107 ? 12.281 -5.457 0.408 1 93.25 107 THR B O 1
ATOM 1913 N N . PRO B 1 108 ? 13.141 -3.646 1.408 1 90.81 108 PRO B N 1
ATOM 1914 C CA . PRO B 1 108 ? 14.484 -4.234 1.413 1 90.81 108 PRO B CA 1
ATOM 1915 C C . PRO B 1 108 ? 14.562 -5.527 2.225 1 90.81 108 PRO B C 1
ATOM 1917 O O . PRO B 1 108 ? 15.383 -6.398 1.927 1 90.81 108 PRO B O 1
ATOM 1920 N N . ILE B 1 109 ? 13.727 -5.684 3.193 1 92.25 109 ILE B N 1
ATOM 1921 C CA . ILE B 1 109 ? 13.711 -6.875 4.035 1 92.25 109 ILE B CA 1
ATOM 1922 C C . ILE B 1 109 ? 13.406 -8.102 3.186 1 92.25 109 ILE B C 1
ATOM 1924 O O . ILE B 1 109 ? 14.008 -9.164 3.379 1 92.25 109 ILE B O 1
ATOM 1928 N N . ALA B 1 110 ? 12.531 -7.961 2.238 1 94.56 110 ALA B N 1
ATOM 1929 C CA . ALA B 1 110 ? 12.117 -9.07 1.376 1 94.56 110 ALA B CA 1
ATOM 1930 C C . ALA B 1 110 ? 13.211 -9.406 0.364 1 94.56 110 ALA B C 1
ATOM 1932 O O . ALA B 1 110 ? 13.227 -10.508 -0.195 1 94.56 110 ALA B O 1
ATOM 1933 N N . LEU B 1 111 ? 14.148 -8.508 0.217 1 93.31 111 LEU B N 1
ATOM 1934 C CA . LEU B 1 111 ? 15.102 -8.633 -0.881 1 93.31 111 LEU B CA 1
ATOM 1935 C C . LEU B 1 111 ? 16.484 -9.031 -0.362 1 93.31 111 LEU B C 1
ATOM 1937 O O . LEU B 1 111 ? 17.469 -8.93 -1.084 1 93.31 111 LEU B O 1
ATOM 1941 N N . GLN B 1 112 ? 16.547 -9.453 0.81 1 93.56 112 GLN B N 1
ATOM 1942 C CA . GLN B 1 112 ? 17.828 -9.75 1.442 1 93.56 112 GLN B CA 1
ATOM 1943 C C . GLN B 1 112 ? 18.422 -11.047 0.899 1 93.56 112 GLN B C 1
ATOM 1945 O O . GLN B 1 112 ? 19.625 -11.141 0.71 1 93.56 112 GLN B O 1
ATOM 1950 N N . ASN B 1 113 ? 17.641 -12.008 0.736 1 93.69 113 ASN B N 1
ATOM 1951 C CA . ASN B 1 113 ? 18.094 -13.312 0.26 1 93.69 113 ASN B CA 1
ATOM 1952 C C . ASN B 1 113 ? 16.922 -14.172 -0.222 1 93.69 113 ASN B C 1
ATOM 1954 O O . ASN B 1 113 ? 15.781 -13.711 -0.237 1 93.69 113 ASN B O 1
ATOM 1958 N N . GLY B 1 114 ? 17.234 -15.375 -0.595 1 92.69 114 GLY B N 1
ATOM 1959 C CA . GLY B 1 114 ? 16.219 -16.266 -1.138 1 92.69 114 GLY B CA 1
ATOM 1960 C C . GLY B 1 114 ? 15.125 -16.625 -0.137 1 92.69 114 GLY B C 1
ATOM 1961 O O . GLY B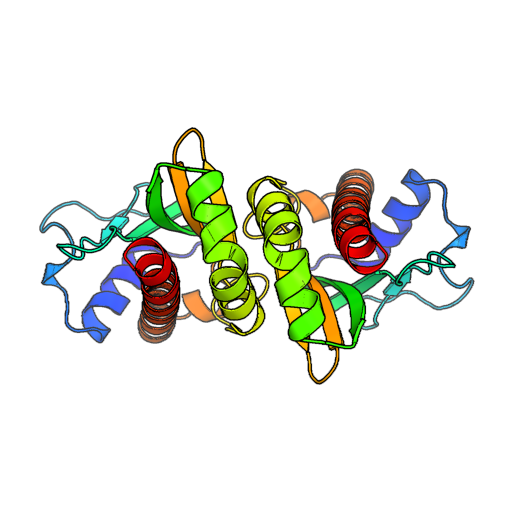 1 114 ? 13.961 -16.75 -0.503 1 92.69 114 GLY B O 1
ATOM 1962 N N . GLU B 1 115 ? 15.508 -16.797 1.118 1 95.25 115 GLU B N 1
ATOM 1963 C CA . GLU B 1 115 ? 14.547 -17.156 2.154 1 95.25 115 GLU B CA 1
ATOM 1964 C C . GLU B 1 115 ? 13.555 -16.031 2.393 1 95.25 115 GLU B C 1
ATOM 1966 O O . GLU B 1 115 ? 12.344 -16.266 2.506 1 95.25 115 GLU B O 1
ATOM 1971 N N . SER B 1 116 ? 14.07 -14.797 2.48 1 96.12 116 SER B N 1
ATOM 1972 C CA . SER B 1 116 ? 13.188 -13.648 2.68 1 96.12 116 SER B CA 1
ATOM 1973 C C . SER B 1 116 ? 12.289 -13.422 1.469 1 96.12 116 SER B C 1
ATOM 1975 O O . SER B 1 116 ? 11.117 -13.062 1.615 1 96.12 116 SER B O 1
ATOM 1977 N N . MET B 1 117 ? 12.844 -13.695 0.321 1 94.62 117 MET B N 1
ATOM 1978 C CA . MET B 1 117 ? 12.055 -13.57 -0.9 1 94.62 117 MET B CA 1
ATOM 1979 C C . MET B 1 117 ? 10.969 -14.641 -0.953 1 94.62 117 MET B C 1
ATOM 1981 O O . MET B 1 117 ? 9.82 -14.352 -1.291 1 94.62 117 MET B O 1
ATOM 1985 N N . ALA B 1 118 ? 11.289 -15.789 -0.604 1 94.88 118 ALA B N 1
ATOM 1986 C CA . ALA B 1 118 ? 10.312 -16.875 -0.568 1 94.88 118 ALA B CA 1
ATOM 1987 C C . ALA B 1 118 ? 9.172 -16.547 0.396 1 94.88 118 ALA B C 1
ATOM 1989 O O . ALA B 1 118 ? 8 -16.781 0.082 1 94.88 118 ALA B O 1
ATOM 1990 N N . LYS B 1 119 ? 9.555 -16.062 1.495 1 96.88 119 LYS B N 1
ATOM 1991 C CA . LYS B 1 119 ? 8.555 -15.672 2.486 1 96.88 119 LYS B CA 1
ATOM 1992 C C . LYS B 1 119 ? 7.629 -14.594 1.934 1 96.88 119 LYS B C 1
ATOM 1994 O O . LYS B 1 119 ? 6.414 -14.656 2.121 1 96.88 119 LYS B O 1
ATOM 1999 N N . ALA B 1 120 ? 8.188 -13.578 1.279 1 97 120 ALA B N 1
ATOM 2000 C CA . ALA B 1 120 ? 7.41 -12.484 0.705 1 97 120 ALA B CA 1
ATOM 2001 C C . ALA B 1 120 ? 6.43 -13 -0.347 1 97 120 ALA B C 1
ATOM 2003 O O . ALA B 1 120 ? 5.266 -12.602 -0.369 1 97 120 ALA B O 1
ATOM 2004 N N . ILE B 1 121 ? 6.879 -13.891 -1.203 1 95.44 121 ILE B N 1
ATOM 2005 C CA . ILE B 1 121 ? 6.035 -14.445 -2.256 1 95.44 121 ILE B CA 1
ATOM 2006 C C . ILE B 1 121 ? 4.898 -15.25 -1.636 1 95.44 121 ILE B C 1
ATOM 2008 O O . ILE B 1 121 ? 3.746 -15.148 -2.068 1 95.44 121 ILE B O 1
ATOM 2012 N N . ASP B 1 122 ? 5.207 -16 -0.642 1 95.88 122 ASP B N 1
ATOM 2013 C CA . ASP B 1 122 ? 4.188 -16.781 0.052 1 95.88 122 ASP B CA 1
ATOM 2014 C C . ASP B 1 122 ? 3.154 -15.875 0.711 1 95.88 122 ASP B C 1
ATOM 2016 O O . ASP B 1 122 ? 1.954 -16.156 0.662 1 95.88 122 ASP B O 1
ATOM 2020 N N . GLU B 1 123 ? 3.602 -14.828 1.348 1 97.06 123 GLU B N 1
ATOM 2021 C CA . GLU B 1 123 ? 2.689 -13.883 1.973 1 97.06 123 GLU B CA 1
ATOM 2022 C C . GLU B 1 123 ? 1.76 -13.25 0.94 1 97.06 123 GLU B C 1
ATOM 2024 O O . GLU B 1 123 ? 0.562 -13.094 1.188 1 97.06 123 GLU B O 1
ATOM 2029 N N . PHE B 1 124 ? 2.32 -12.914 -0.168 1 97.56 124 PHE B N 1
ATOM 2030 C CA . PHE B 1 124 ? 1.51 -12.375 -1.254 1 97.56 124 PHE B CA 1
ATOM 2031 C C . PHE B 1 124 ? 0.468 -13.391 -1.705 1 97.56 124 PHE B C 1
ATOM 2033 O O . PHE B 1 124 ? -0.71 -13.062 -1.851 1 97.56 124 PHE B O 1
ATOM 2040 N N . PHE B 1 125 ? 0.921 -14.594 -1.839 1 96.31 125 PHE B N 1
ATOM 2041 C CA . PHE B 1 125 ? 0.037 -15.656 -2.295 1 96.31 125 PHE B CA 1
ATOM 2042 C C . PHE B 1 125 ? -1.129 -15.844 -1.33 1 96.31 125 PHE B C 1
ATOM 2044 O O . PHE B 1 125 ? -2.271 -16.016 -1.757 1 96.31 125 PHE B O 1
ATOM 2051 N N . GLN B 1 126 ? -0.842 -15.852 -0.102 1 96.56 126 GLN B N 1
ATOM 2052 C CA . GLN B 1 126 ? -1.884 -16.062 0.897 1 96.56 126 GLN B CA 1
ATOM 2053 C C . GLN B 1 126 ? -2.951 -14.969 0.818 1 96.56 126 GLN B C 1
ATOM 2055 O O . GLN B 1 126 ? -4.148 -15.266 0.882 1 96.56 126 GLN B O 1
ATOM 2060 N N . ILE B 1 127 ? -2.543 -13.781 0.66 1 97.25 127 ILE B N 1
ATOM 2061 C CA . ILE B 1 127 ? -3.484 -12.672 0.569 1 97.25 127 ILE B CA 1
ATOM 2062 C C . ILE B 1 127 ? -4.266 -12.766 -0.741 1 97.25 127 ILE B C 1
ATOM 2064 O O . ILE B 1 127 ? -5.48 -12.562 -0.761 1 97.25 127 ILE B O 1
ATOM 2068 N N . MET B 1 128 ? -3.535 -13.039 -1.771 1 97.56 128 MET B N 1
ATOM 2069 C CA . MET B 1 128 ? -4.156 -13.211 -3.082 1 97.56 128 MET B CA 1
ATOM 2070 C C . MET B 1 128 ? -5.254 -14.273 -3.029 1 97.56 128 MET B C 1
ATOM 2072 O O . MET B 1 128 ? -6.363 -14.047 -3.52 1 97.56 128 MET B O 1
ATOM 2076 N N . ASN B 1 129 ? -4.922 -15.375 -2.434 1 95.62 129 ASN B N 1
ATOM 2077 C CA . ASN B 1 129 ? -5.879 -16.469 -2.328 1 95.62 129 ASN B CA 1
ATOM 2078 C C . ASN B 1 129 ? -7.086 -16.078 -1.481 1 95.62 129 ASN B C 1
ATOM 2080 O O . ASN B 1 129 ? -8.219 -16.422 -1.817 1 95.62 129 ASN B O 1
ATOM 2084 N N . LEU B 1 130 ? -6.855 -15.445 -0.429 1 95.81 130 LEU B N 1
ATOM 2085 C CA . LEU B 1 130 ? -7.926 -14.992 0.45 1 95.81 130 LEU B CA 1
ATOM 2086 C C . LEU B 1 130 ? -8.898 -14.086 -0.298 1 95.81 130 LEU B C 1
ATOM 2088 O O . LEU B 1 130 ? -10.117 -14.234 -0.18 1 95.81 130 LEU B O 1
ATOM 2092 N N . ILE B 1 131 ? -8.391 -13.148 -1.056 1 96.88 131 ILE B N 1
ATOM 2093 C CA . ILE B 1 131 ? -9.227 -12.195 -1.78 1 96.88 131 ILE B CA 1
ATOM 2094 C C . ILE B 1 131 ? -9.906 -12.898 -2.957 1 96.88 131 ILE B C 1
ATOM 2096 O O . ILE B 1 131 ? -11.094 -12.688 -3.213 1 96.88 131 ILE B O 1
ATOM 2100 N N . HIS B 1 132 ? -9.141 -13.719 -3.607 1 96.06 132 HIS B N 1
ATOM 2101 C CA . HIS B 1 132 ? -9.672 -14.453 -4.75 1 96.06 132 HIS B CA 1
ATOM 2102 C C . HIS B 1 132 ? -10.883 -15.289 -4.352 1 96.06 132 HIS B C 1
ATOM 2104 O O . HIS B 1 132 ? -11.867 -15.359 -5.098 1 96.06 132 HIS B O 1
ATOM 2110 N N . GLN B 1 133 ? -10.859 -15.875 -3.229 1 94.75 133 GLN B N 1
ATOM 2111 C CA . GLN B 1 133 ? -11.93 -16.734 -2.74 1 94.75 133 GLN B CA 1
ATOM 2112 C C . GLN B 1 133 ? -13.203 -15.938 -2.48 1 94.75 133 GLN B C 1
ATOM 2114 O O . GLN B 1 133 ? -14.305 -16.484 -2.488 1 94.75 133 GLN B O 1
ATOM 2119 N N . GLN B 1 134 ? -13.047 -14.656 -2.209 1 94.62 134 GLN B N 1
ATOM 2120 C CA . GLN B 1 134 ? -14.219 -13.82 -1.957 1 94.62 134 GLN B CA 1
ATOM 2121 C C . GLN B 1 134 ? -15.039 -13.625 -3.23 1 94.62 134 GLN B C 1
ATOM 2123 O O . GLN B 1 134 ? -16.203 -13.242 -3.17 1 94.62 134 GLN B O 1
ATOM 2128 N N . PHE B 1 135 ? -14.438 -13.859 -4.387 1 92.81 135 PHE B N 1
ATOM 2129 C CA . PHE B 1 135 ? -15.133 -13.633 -5.652 1 92.81 135 PHE B CA 1
ATOM 2130 C C . PHE B 1 135 ? -15.742 -14.938 -6.168 1 92.81 135 PHE B C 1
ATOM 2132 O O . PHE B 1 135 ? -16.484 -14.93 -7.148 1 92.81 135 PHE B O 1
ATOM 2139 N N . ILE B 1 136 ? -15.359 -16 -5.703 1 84.81 136 ILE B N 1
ATOM 2140 C CA . ILE B 1 136 ? -15.891 -17.297 -6.145 1 84.81 136 ILE B CA 1
ATOM 2141 C C . ILE B 1 136 ? -17.141 -17.641 -5.348 1 84.81 136 ILE B C 1
ATOM 2143 O O . ILE B 1 136 ? -18.078 -18.234 -5.883 1 84.81 136 ILE B O 1
ATOM 2147 N N . ASN B 1 137 ? -17.203 -17.219 -4.148 1 66.94 137 ASN B N 1
ATOM 2148 C CA . ASN B 1 137 ? -18.359 -17.578 -3.348 1 66.94 137 ASN B CA 1
ATOM 2149 C C . ASN B 1 137 ? -19.516 -16.625 -3.564 1 66.94 137 ASN B C 1
ATOM 2151 O O . ASN B 1 137 ? -19.312 -15.422 -3.746 1 66.94 137 ASN B O 1
#

Solvent-accessible surface area (backbone atoms only — not comparable to full-atom values): 14611 Å² total; per-residue (Å²): 134,90,73,62,54,37,61,33,50,52,41,10,26,58,71,74,66,49,68,78,39,46,70,82,81,62,82,72,44,64,85,43,78,45,59,41,62,56,77,94,42,63,42,41,35,34,38,52,57,95,82,40,52,33,41,37,28,60,72,43,72,59,45,70,70,62,46,48,74,35,15,40,63,46,47,52,52,50,28,72,42,76,45,73,32,24,28,65,22,41,68,43,58,35,63,56,92,64,28,29,27,44,33,29,22,60,30,71,64,19,66,70,40,23,67,39,28,34,50,37,54,50,52,49,47,53,52,49,51,58,50,53,51,54,71,72,103,132,89,72,62,54,37,62,30,50,53,42,9,27,59,70,74,66,49,67,78,41,45,70,83,83,63,80,71,45,62,86,43,76,44,60,42,63,57,76,96,43,63,42,41,36,34,36,52,55,95,84,40,50,32,40,36,28,62,72,43,70,57,46,70,70,63,47,47,75,34,15,40,63,46,48,52,53,50,25,71,42,77,44,75,33,26,28,65,22,41,66,44,57,35,64,56,92,63,28,28,27,43,34,31,22,59,30,72,66,18,65,71,40,24,67,37,30,34,51,37,52,50,53,49,48,53,52,50,50,58,50,51,51,53,72,72,102

pLDDT: mean 89.31, std 11.62, range [48.38, 98.31]

Secondary structure (DSSP, 8-state):
----HHHHHHHHHHHHT-GGGS-TT----TTS-EEEEETTEEEEEEEEETTEEEEEEEEEE--HHHHHHHHHHHHHHHHT---SSEEEEEEEEEEETTEEEEEEEE-GGGGSSHHHHHHHHHHHHHHHHHHHHHHH-/----HHHHHHHHHHHHT-GGGS-TT----TTS-EEEEETTEEEEEEEEETTEEEEEEEEEE--HHHHHHHHHHHHHHHHT---SSEEEEEEEEEEETTEEEEEEEE-GGGGSSHHHHHHHHHHHHHHHHHHHHHHH-